Protein AF-0000000083550297 (afdb_homodimer)

Secondary structure (DSSP, 8-state):
-EEEEEEESSHHHHHHHHHHTT-HHHHHHHHHHHHHHHHHHHHHHHHTT-EEEEEETTEEEEEE--S---HHHHHHHHHHHHTTT--EEEEEESSHHHHHHHHHHHHHTTSSSEEEGGGTTT--/-EEEEEEESSHHHHHHHHHHTT-HHHHHHHHHHHHHHHHHHHHHHHHTTPEEEEEETTEEEEEES-S---HHHHHHHHHHHHTTT--EEEEEESSHHHHHHHHHHHHHTTSSSEEEGGGTTT--

Sequence (248 aa):
MIYVAIDGDDIGGKLASSYLANRVESLKATKDLIDLKTRQISELLSSLGYDVLFCAADGVTGALKADQINTSSLYQKVALIGGDDISFSVGVGNSLRESYVALLYAKSTGKARACNFSSIGKDVMIYVAIDGDDIGGKLASSYLANRVESLKATKDLIDLKTRQISELLSSLGYDVLFCAADGVTGALKADQINTSSLYQKVALIGGDDISFSVGVGNSLRESYVALLYAKSTGKARACNFSSIGKDV

Solvent-accessible surface area (backbone atoms only — not comparable to full-atom values): 12421 Å² total; per-residue (Å²): 80,36,19,38,28,33,35,53,55,67,51,67,58,54,48,48,49,20,32,67,65,57,32,67,67,55,37,38,50,51,52,52,49,41,47,51,43,40,49,52,49,49,52,50,40,43,75,74,61,25,49,73,62,44,77,50,54,52,29,36,28,32,38,30,95,40,92,74,77,62,61,69,61,54,40,52,56,51,44,58,64,29,51,95,79,39,46,44,17,27,3,28,22,73,35,50,27,38,3,43,53,14,22,53,48,21,50,74,72,74,33,67,34,65,28,48,34,90,53,60,62,66,84,98,81,35,19,38,27,33,35,52,54,67,52,70,57,55,48,48,50,20,31,67,66,56,32,66,67,54,38,38,50,51,52,52,49,41,48,51,45,40,48,51,49,47,51,48,41,43,76,73,61,25,48,74,62,43,78,51,54,55,30,36,28,32,36,31,93,40,91,74,78,63,61,67,61,53,40,53,56,51,46,60,65,31,51,94,79,38,48,43,16,28,3,29,22,72,35,52,29,36,3,44,54,14,24,53,49,19,51,74,73,73,32,67,35,64,27,48,34,88,54,60,64,66,84,97

pLDDT: mean 95.76, std 7.88, range [40.81, 98.88]

Organism: NCBI:txid2306993

InterPro domains:
  IPR040942 Minimal CRISPR polymerase domain [NF033576] (3-120)
  IPR040942 Minimal CRISPR polymerase domain [PF18182] (3-114)

Structure (mmCIF, N/CA/C/O backbone):
data_AF-0000000083550297-model_v1
#
loop_
_entity.id
_entity.type
_entity.pdbx_description
1 polymer 'MCpol domain-containing protein'
#
loop_
_atom_site.group_PDB
_atom_site.id
_atom_site.type_symbol
_atom_site.label_atom_id
_atom_site.label_alt_id
_atom_site.label_comp_id
_atom_site.label_asym_id
_atom_site.label_entity_id
_atom_site.label_seq_id
_atom_site.pdbx_PDB_ins_code
_atom_site.Cartn_x
_atom_site.Cartn_y
_atom_site.Cartn_z
_atom_site.occupancy
_atom_site.B_iso_or_equiv
_atom_site.auth_seq_id
_atom_site.auth_comp_id
_atom_site.auth_asym_id
_atom_site.auth_atom_id
_atom_site.pdbx_PDB_model_num
ATOM 1 N N . MET A 1 1 ? -7.426 24.844 8.867 1 95.19 1 MET A N 1
ATOM 2 C CA . MET A 1 1 ? -7.309 23.391 8.805 1 95.19 1 MET A CA 1
ATOM 3 C C . MET A 1 1 ? -5.902 22.969 8.391 1 95.19 1 MET A C 1
ATOM 5 O O . MET A 1 1 ? -5.305 23.578 7.504 1 95.19 1 MET A O 1
ATOM 9 N N . ILE A 1 2 ? -5.359 22.016 9.141 1 98.38 2 ILE A N 1
ATOM 10 C CA . ILE A 1 2 ? -4.039 21.484 8.828 1 98.38 2 ILE A CA 1
ATOM 11 C C . ILE A 1 2 ? -4.16 20.031 8.383 1 98.38 2 ILE A C 1
ATOM 13 O O . ILE A 1 2 ? -4.871 19.234 9.008 1 98.38 2 ILE A O 1
ATOM 17 N N . TYR A 1 3 ? -3.498 19.719 7.27 1 98.69 3 TYR A N 1
ATOM 18 C CA . TYR A 1 3 ? -3.426 18.359 6.773 1 98.69 3 TYR A CA 1
ATOM 19 C C . TYR A 1 3 ? -2 17.828 6.855 1 98.69 3 TYR A C 1
ATOM 21 O O . TYR A 1 3 ? -1.041 18.547 6.594 1 98.69 3 TYR A O 1
ATOM 29 N N . VAL A 1 4 ? -1.902 16.562 7.242 1 98.88 4 VAL A N 1
ATOM 30 C CA . VAL A 1 4 ? -0.607 15.891 7.277 1 98.88 4 VAL A CA 1
ATOM 31 C C . VAL A 1 4 ? -0.669 14.602 6.461 1 98.88 4 VAL A C 1
ATOM 33 O O . VAL A 1 4 ? -1.642 13.852 6.551 1 98.88 4 VAL A O 1
ATOM 36 N N . ALA A 1 5 ? 0.269 14.445 5.555 1 98.81 5 ALA A N 1
ATOM 37 C CA . ALA A 1 5 ? 0.486 13.211 4.809 1 98.81 5 ALA A CA 1
ATOM 38 C C . ALA A 1 5 ? 1.821 12.57 5.18 1 98.81 5 ALA A C 1
ATOM 40 O O . ALA A 1 5 ? 2.869 13.219 5.105 1 98.81 5 ALA A O 1
ATOM 41 N N . ILE A 1 6 ? 1.773 11.359 5.625 1 98.88 6 ILE A N 1
ATOM 42 C CA . ILE A 1 6 ? 2.939 10.609 6.082 1 98.88 6 ILE A CA 1
ATOM 43 C C . ILE A 1 6 ? 3.092 9.336 5.25 1 98.88 6 ILE A C 1
ATOM 45 O O . ILE A 1 6 ? 2.109 8.641 4.984 1 98.88 6 ILE A O 1
ATOM 49 N N . ASP A 1 7 ? 4.258 9.031 4.84 1 98.44 7 ASP A N 1
ATOM 50 C CA . ASP A 1 7 ? 4.477 7.852 4.004 1 98.44 7 ASP A CA 1
ATOM 51 C C . ASP A 1 7 ? 5.84 7.227 4.281 1 98.44 7 ASP A C 1
ATOM 53 O O . ASP A 1 7 ? 6.836 7.938 4.438 1 98.44 7 ASP A O 1
ATOM 57 N N . GLY A 1 8 ? 5.855 5.93 4.367 1 97.88 8 GLY A N 1
ATOM 58 C CA . GLY A 1 8 ? 7.113 5.223 4.57 1 97.88 8 GLY A CA 1
ATOM 59 C C . GLY A 1 8 ? 8.062 5.34 3.391 1 97.88 8 GLY A C 1
ATOM 60 O O . GLY A 1 8 ? 7.629 5.309 2.236 1 97.88 8 GLY A O 1
ATOM 61 N N . ASP A 1 9 ? 9.367 5.422 3.697 1 97.81 9 ASP A N 1
ATOM 62 C CA . ASP A 1 9 ? 10.383 5.559 2.658 1 97.81 9 ASP A CA 1
ATOM 63 C C . ASP A 1 9 ? 10.898 4.195 2.213 1 97.81 9 ASP A C 1
ATOM 65 O O . ASP A 1 9 ? 11.109 3.307 3.041 1 97.81 9 ASP A O 1
ATOM 69 N N . ASP A 1 10 ? 11.047 4.004 0.875 1 95.31 10 ASP A N 1
ATOM 70 C CA . ASP A 1 10 ? 11.703 2.869 0.232 1 95.31 10 ASP A CA 1
ATOM 71 C C . ASP A 1 10 ? 10.984 1.561 0.569 1 95.31 10 ASP A C 1
ATOM 73 O O . ASP A 1 10 ? 11.625 0.509 0.67 1 95.31 10 ASP A O 1
ATOM 77 N N . ILE A 1 11 ? 9.68 1.573 0.803 1 95.88 11 ILE A N 1
ATOM 78 C CA . ILE A 1 11 ? 8.906 0.394 1.186 1 95.88 11 ILE A CA 1
ATOM 79 C C . ILE A 1 11 ? 8.805 -0.563 0 1 95.88 11 ILE A C 1
ATOM 81 O O . ILE A 1 11 ? 9.016 -1.77 0.149 1 95.88 11 ILE A O 1
ATOM 85 N N . GLY A 1 12 ? 8.453 0.02 -1.149 1 93.5 12 GLY A N 1
ATOM 86 C CA . GLY A 1 12 ? 8.406 -0.808 -2.344 1 93.5 12 GLY A CA 1
ATOM 87 C C . GLY A 1 12 ? 9.688 -1.568 -2.6 1 93.5 12 GLY A C 1
ATOM 88 O O . GLY A 1 12 ? 9.656 -2.752 -2.943 1 93.5 12 GLY A O 1
ATOM 89 N N . GLY A 1 13 ? 10.828 -0.886 -2.438 1 95 13 GLY A N 1
ATOM 90 C CA . GLY A 1 13 ? 12.125 -1.521 -2.617 1 95 13 GLY A CA 1
ATOM 91 C C . GLY A 1 13 ? 12.375 -2.65 -1.638 1 95 13 GLY A C 1
ATOM 92 O O . GLY A 1 13 ? 12.945 -3.682 -2.004 1 95 13 GLY A O 1
ATOM 93 N N . LYS A 1 14 ? 11.984 -2.473 -0.427 1 94.94 14 LYS A N 1
ATOM 94 C CA . LYS A 1 14 ? 12.148 -3.5 0.597 1 94.94 14 LYS A CA 1
ATOM 95 C C . LYS A 1 14 ? 11.328 -4.746 0.259 1 94.94 14 LYS A C 1
ATOM 97 O O . LYS A 1 14 ? 11.82 -5.871 0.394 1 94.94 14 LYS A O 1
ATOM 102 N N . LEU A 1 15 ? 10.094 -4.539 -0.143 1 96.19 15 LEU A N 1
ATOM 103 C CA . LEU A 1 15 ? 9.258 -5.672 -0.529 1 96.19 15 LEU A CA 1
ATOM 104 C C . LEU A 1 15 ? 9.828 -6.375 -1.755 1 96.19 15 LEU A C 1
ATOM 106 O O . LEU A 1 15 ? 9.945 -7.602 -1.772 1 96.19 15 LEU A O 1
ATOM 110 N N . ALA A 1 16 ? 10.234 -5.543 -2.746 1 96.62 16 ALA A N 1
ATOM 111 C CA . ALA A 1 16 ? 10.828 -6.086 -3.967 1 96.62 16 ALA A CA 1
ATOM 112 C C . ALA A 1 16 ? 12.047 -6.945 -3.646 1 96.62 16 ALA A C 1
ATOM 114 O O . ALA A 1 16 ? 12.242 -8.008 -4.246 1 96.62 16 ALA A O 1
ATOM 115 N N . SER A 1 17 ? 12.836 -6.477 -2.73 1 97.69 17 SER A N 1
ATOM 116 C CA . SER A 1 17 ? 14.031 -7.223 -2.342 1 97.69 17 SER A CA 1
ATOM 117 C C . SER A 1 17 ? 13.672 -8.617 -1.831 1 97.69 17 SER A C 1
ATOM 119 O O . SER A 1 17 ? 14.359 -9.586 -2.143 1 97.69 17 SER A O 1
ATOM 121 N N . SER A 1 18 ? 12.609 -8.734 -1.042 1 97.44 18 SER A N 1
ATOM 122 C CA . SER A 1 18 ? 12.164 -10.016 -0.52 1 97.44 18 SER A CA 1
ATOM 123 C C . SER A 1 18 ? 11.703 -10.938 -1.643 1 97.44 18 SER A C 1
ATOM 125 O O . SER 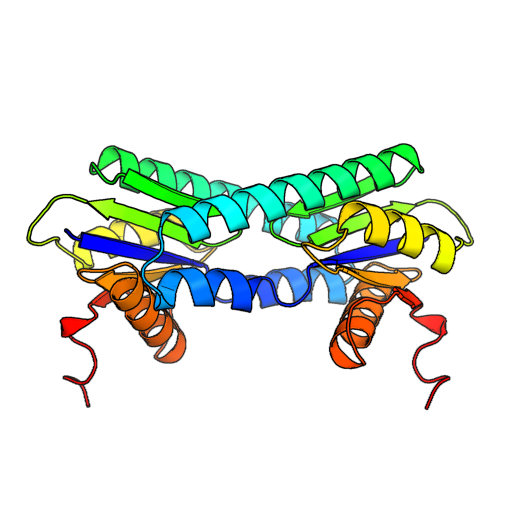A 1 18 ? 12.023 -12.133 -1.646 1 97.44 18 SER A O 1
ATOM 127 N N . TYR A 1 19 ? 10.977 -10.422 -2.6 1 97.75 19 TYR A N 1
ATOM 128 C CA . TYR A 1 19 ? 10.547 -11.188 -3.764 1 97.75 19 TYR A CA 1
ATOM 129 C C . TYR A 1 19 ? 11.742 -11.727 -4.539 1 97.75 19 TYR A C 1
ATOM 131 O O . TYR A 1 19 ? 11.82 -12.922 -4.812 1 97.75 19 TYR A O 1
ATOM 139 N N . LEU A 1 20 ? 12.656 -10.812 -4.859 1 98.25 20 LEU A N 1
ATOM 140 C CA . LEU A 1 20 ? 13.781 -11.125 -5.738 1 98.25 20 LEU A CA 1
ATOM 141 C C . LEU A 1 20 ? 14.734 -12.109 -5.074 1 98.25 20 LEU A C 1
ATOM 143 O O . LEU A 1 20 ? 15.375 -12.914 -5.754 1 98.25 20 LEU A O 1
ATOM 147 N N . ALA A 1 21 ? 14.758 -12.109 -3.734 1 98.31 21 ALA A N 1
ATOM 148 C CA . ALA A 1 21 ? 15.648 -13 -2.99 1 98.31 21 ALA A CA 1
ATOM 149 C C . ALA A 1 21 ? 14.945 -14.305 -2.643 1 98.31 21 ALA A C 1
ATOM 151 O O . ALA A 1 21 ? 15.523 -15.18 -1.995 1 98.31 21 ALA A O 1
ATOM 152 N N . ASN A 1 22 ? 13.75 -14.492 -3.031 1 98.31 22 ASN A N 1
ATOM 153 C CA . ASN A 1 22 ? 12.945 -15.672 -2.723 1 98.31 22 ASN A CA 1
ATOM 154 C C . ASN A 1 22 ? 12.836 -15.898 -1.218 1 98.31 22 ASN A C 1
ATOM 156 O O . ASN A 1 22 ? 13 -17.031 -0.745 1 98.31 22 ASN A O 1
ATOM 160 N N . ARG A 1 23 ? 12.602 -14.828 -0.483 1 97.81 23 ARG A N 1
ATOM 161 C CA . ARG A 1 23 ? 12.492 -14.93 0.968 1 97.81 23 ARG A CA 1
ATOM 162 C C . ARG A 1 23 ? 11.07 -14.633 1.433 1 97.81 23 ARG A C 1
ATOM 164 O O . ARG A 1 23 ? 10.742 -13.492 1.758 1 97.81 23 ARG A O 1
ATOM 171 N N . VAL A 1 24 ? 10.266 -15.664 1.576 1 96.75 24 VAL A N 1
ATOM 172 C CA . VAL A 1 24 ? 8.859 -15.57 1.948 1 96.75 24 VAL A CA 1
ATOM 173 C C . VAL A 1 24 ? 8.734 -14.992 3.355 1 96.75 24 VAL A C 1
ATOM 175 O O . VAL A 1 24 ? 7.91 -14.102 3.598 1 96.75 24 VAL A O 1
ATOM 178 N N . GLU A 1 25 ? 9.57 -15.453 4.25 1 97.19 25 GLU A N 1
ATOM 179 C CA . GLU A 1 25 ? 9.5 -15 5.633 1 97.19 25 GLU A CA 1
ATOM 180 C C . GLU A 1 25 ? 9.828 -13.516 5.746 1 97.19 25 GLU A C 1
ATOM 182 O O . GLU A 1 25 ? 9.227 -12.797 6.543 1 97.19 25 GLU A O 1
ATOM 187 N N . SER A 1 26 ? 10.805 -13.125 4.926 1 97.06 26 SER A N 1
ATOM 188 C CA . SER A 1 26 ? 11.172 -11.711 4.91 1 97.06 26 SER A CA 1
ATOM 189 C C . SER A 1 26 ? 10.031 -10.852 4.367 1 97.06 26 SER A C 1
ATOM 191 O O . SER A 1 26 ? 9.797 -9.742 4.852 1 97.06 26 SER A O 1
ATOM 193 N N . LEU A 1 27 ? 9.336 -11.367 3.369 1 96.69 27 LEU A N 1
ATOM 194 C CA . LEU A 1 27 ? 8.188 -10.672 2.799 1 96.69 27 LEU A CA 1
ATOM 195 C C . LEU A 1 27 ? 7.102 -10.461 3.852 1 96.69 27 LEU A C 1
ATOM 197 O O . LEU A 1 27 ? 6.613 -9.344 4.023 1 96.69 27 LEU A O 1
ATOM 201 N N . LYS A 1 28 ? 6.801 -11.469 4.566 1 96.06 28 LYS A N 1
ATOM 202 C CA . LYS A 1 28 ? 5.77 -11.414 5.602 1 96.06 28 LYS A CA 1
ATOM 203 C C . LYS A 1 28 ? 6.18 -10.484 6.738 1 96.06 28 LYS A C 1
ATOM 205 O O . LYS A 1 28 ? 5.371 -9.688 7.215 1 96.06 28 LYS A O 1
ATOM 210 N N . ALA A 1 29 ? 7.414 -10.609 7.145 1 95.75 29 ALA A N 1
ATOM 211 C CA . ALA A 1 29 ? 7.914 -9.789 8.25 1 95.75 29 ALA A CA 1
ATOM 212 C C . ALA A 1 29 ? 7.895 -8.312 7.883 1 95.75 29 ALA A C 1
ATOM 214 O O . ALA A 1 29 ? 7.566 -7.465 8.719 1 95.75 29 ALA A O 1
ATOM 215 N N . THR A 1 30 ? 8.32 -8.031 6.66 1 94.69 30 THR A N 1
ATOM 216 C CA . THR A 1 30 ? 8.312 -6.648 6.199 1 94.69 30 THR A CA 1
ATOM 217 C C . THR A 1 30 ? 6.895 -6.09 6.191 1 94.69 30 THR A C 1
ATOM 219 O O . THR A 1 30 ? 6.656 -4.98 6.68 1 94.69 30 THR A O 1
ATOM 222 N N . LYS A 1 31 ? 6.012 -6.789 5.648 1 94.31 31 LYS A N 1
ATOM 223 C CA . LYS A 1 31 ? 4.609 -6.383 5.617 1 94.31 31 LYS A CA 1
ATOM 224 C C . LYS A 1 31 ? 4.078 -6.133 7.027 1 94.31 31 LYS A C 1
ATOM 226 O O . LYS A 1 31 ? 3.432 -5.117 7.281 1 94.31 31 LYS A O 1
ATOM 231 N N . ASP A 1 32 ? 4.332 -7.062 7.957 1 95.06 32 ASP A N 1
ATOM 232 C CA . ASP A 1 32 ? 3.855 -6.949 9.336 1 95.06 32 ASP A CA 1
ATOM 233 C C . ASP A 1 32 ? 4.434 -5.711 10.016 1 95.06 32 ASP A C 1
ATOM 235 O O . ASP A 1 32 ? 3.742 -5.031 10.773 1 95.06 32 ASP A O 1
ATOM 239 N N . LEU A 1 33 ? 5.688 -5.496 9.727 1 95.81 33 LEU A N 1
ATOM 240 C CA . LEU A 1 33 ? 6.355 -4.336 10.305 1 95.81 33 LEU A CA 1
ATOM 241 C C . LEU A 1 33 ? 5.723 -3.039 9.812 1 95.81 33 LEU A C 1
ATOM 243 O O . LEU A 1 33 ? 5.453 -2.135 10.602 1 95.81 33 LEU A O 1
ATOM 247 N N . ILE A 1 34 ? 5.52 -2.932 8.5 1 95.75 34 ILE A N 1
ATOM 248 C CA . ILE A 1 34 ? 4.914 -1.746 7.906 1 95.75 34 ILE A CA 1
ATOM 249 C C . ILE A 1 34 ? 3.523 -1.523 8.5 1 95.75 34 ILE A C 1
ATOM 251 O O . ILE A 1 34 ? 3.172 -0.401 8.867 1 95.75 34 ILE A O 1
ATOM 255 N N . ASP A 1 35 ? 2.744 -2.547 8.648 1 94.62 35 ASP A N 1
ATOM 256 C CA . ASP A 1 35 ? 1.397 -2.463 9.211 1 94.62 35 ASP A CA 1
ATOM 257 C C . ASP A 1 35 ? 1.429 -1.949 10.648 1 94.62 35 ASP A C 1
ATOM 259 O O . ASP A 1 35 ? 0.611 -1.109 11.031 1 94.62 35 ASP A O 1
ATOM 263 N N . LEU A 1 36 ? 2.305 -2.512 11.344 1 96.56 36 LEU A N 1
ATOM 264 C CA . LEU A 1 36 ? 2.432 -2.123 12.742 1 96.56 36 LEU A CA 1
ATOM 265 C C . LEU A 1 36 ? 2.77 -0.641 12.867 1 96.56 36 LEU A C 1
ATOM 267 O O . LEU A 1 36 ? 2.121 0.088 13.625 1 96.56 36 LEU A O 1
ATOM 271 N N . LYS A 1 37 ? 3.76 -0.206 12.125 1 97.5 37 LYS A N 1
ATOM 272 C CA . LYS A 1 37 ? 4.223 1.175 12.234 1 97.5 37 LYS A CA 1
ATOM 273 C C . LYS A 1 37 ? 3.154 2.152 11.75 1 97.5 37 LYS A C 1
ATOM 275 O O . LYS A 1 37 ? 2.945 3.205 12.359 1 97.5 37 LYS A O 1
ATOM 280 N N . THR A 1 38 ? 2.523 1.861 10.656 1 97.19 38 THR A N 1
ATOM 281 C CA . THR A 1 38 ? 1.488 2.744 10.133 1 97.19 38 THR A CA 1
ATOM 282 C C . THR A 1 38 ? 0.313 2.838 11.102 1 97.19 38 THR A C 1
ATOM 284 O O . THR A 1 38 ? -0.276 3.908 11.266 1 97.19 38 THR A O 1
ATOM 287 N N . ARG A 1 39 ? -0.032 1.787 11.766 1 97.38 39 ARG A N 1
ATOM 288 C CA . ARG A 1 39 ? -1.082 1.809 12.773 1 97.38 39 ARG A CA 1
ATOM 289 C C . ARG A 1 39 ? -0.677 2.672 13.969 1 97.38 39 ARG A C 1
ATOM 291 O O . ARG A 1 39 ? -1.489 3.439 14.492 1 97.38 39 ARG A O 1
ATOM 298 N N . GLN A 1 40 ? 0.504 2.5 14.367 1 98.56 40 GLN A N 1
ATOM 299 C CA . GLN A 1 40 ? 1.016 3.305 15.469 1 98.56 40 GLN A CA 1
ATOM 300 C C . GLN A 1 40 ? 0.988 4.789 15.125 1 98.56 40 GLN A C 1
ATOM 302 O O . GLN A 1 40 ? 0.675 5.625 15.977 1 98.56 40 GLN A O 1
ATOM 307 N N . ILE A 1 41 ? 1.308 5.113 13.906 1 98.75 41 ILE A N 1
ATOM 308 C CA . ILE A 1 41 ? 1.281 6.508 13.469 1 98.75 41 ILE A CA 1
ATOM 309 C C . ILE A 1 41 ? -0.161 7.012 13.438 1 98.75 41 ILE A C 1
ATOM 311 O O . ILE A 1 41 ? -0.441 8.141 13.852 1 98.75 41 ILE A O 1
ATOM 315 N N . SER A 1 42 ? -1.025 6.188 12.969 1 98.69 42 SER A N 1
ATOM 316 C CA . SER A 1 42 ? -2.443 6.531 12.977 1 98.69 42 SER A CA 1
ATOM 317 C C . SER A 1 42 ? -2.93 6.824 14.391 1 98.69 42 SER A C 1
ATOM 319 O O . SER A 1 42 ? -3.648 7.797 14.617 1 98.69 42 SER A O 1
ATOM 321 N N . GLU A 1 43 ? -2.57 5.996 15.32 1 98.75 43 GLU A N 1
ATOM 322 C CA . GLU A 1 43 ? -2.943 6.176 16.719 1 98.75 43 GLU A CA 1
ATOM 323 C C . GLU A 1 43 ? -2.34 7.453 17.297 1 98.75 43 GLU A C 1
ATOM 325 O O . GLU A 1 43 ? -2.994 8.164 18.062 1 98.75 43 GLU A O 1
ATOM 330 N N . LEU A 1 44 ? -1.102 7.688 16.953 1 98.75 44 LEU A N 1
ATOM 331 C CA . LEU A 1 44 ? -0.448 8.93 17.359 1 98.75 44 LEU A CA 1
ATOM 332 C C . LEU A 1 44 ? -1.238 10.141 16.891 1 98.75 44 LEU A C 1
ATOM 334 O O . LEU A 1 44 ? -1.54 11.039 17.688 1 98.75 44 LEU A O 1
ATOM 338 N N . LEU A 1 45 ? -1.575 10.195 15.609 1 98.81 45 LEU A N 1
ATOM 339 C CA . LEU A 1 45 ? -2.309 11.328 15.055 1 98.81 45 LEU A CA 1
ATOM 340 C C . LEU A 1 45 ? -3.646 11.508 15.766 1 98.81 45 LEU A C 1
ATOM 342 O O . LEU A 1 45 ? -4.02 12.625 16.125 1 98.81 45 LEU A O 1
ATOM 346 N N . SER A 1 46 ? -4.305 10.391 16 1 98.69 46 SER A N 1
ATOM 347 C CA . SER A 1 46 ? -5.578 10.445 16.703 1 98.69 46 SER A CA 1
ATOM 348 C C . SER A 1 46 ? -5.402 11.023 18.109 1 98.69 46 SER A C 1
ATOM 350 O O . SER A 1 46 ? -6.211 11.836 18.562 1 98.69 46 SER A O 1
ATOM 352 N N . SER A 1 47 ? -4.41 10.602 18.781 1 98.5 47 SER A N 1
ATOM 353 C CA . SER A 1 47 ? -4.16 11.055 20.141 1 98.5 47 SER A CA 1
ATOM 354 C C . SER A 1 47 ? -3.828 12.547 20.172 1 98.5 47 SER A C 1
ATOM 356 O O . SER A 1 47 ? -4.035 13.211 21.203 1 98.5 47 SER A O 1
ATOM 358 N N . LEU A 1 48 ? -3.328 13.062 19.062 1 98.12 48 LEU A N 1
ATOM 359 C CA . LEU A 1 48 ? -2.973 14.477 18.969 1 98.12 48 LEU A CA 1
ATOM 360 C C . LEU A 1 48 ? -4.156 15.297 18.484 1 98.12 48 LEU A C 1
ATOM 362 O O . LEU A 1 48 ? -4.043 16.516 18.297 1 98.12 48 LEU A O 1
ATOM 366 N N . GLY A 1 49 ? -5.309 14.594 18.188 1 98.06 49 GLY A N 1
ATOM 367 C CA . GLY A 1 49 ? -6.531 15.305 17.844 1 98.06 49 GLY A CA 1
ATOM 368 C C . GLY A 1 49 ? -6.844 15.289 16.359 1 98.06 49 GLY A C 1
ATOM 369 O O . GLY A 1 49 ? -7.828 15.883 15.922 1 98.06 49 GLY A O 1
ATOM 370 N N . TYR A 1 50 ? -5.984 14.672 15.539 1 98.5 50 TYR A N 1
ATOM 371 C CA . TYR A 1 50 ? -6.242 14.586 14.102 1 98.5 50 TYR A CA 1
ATOM 372 C C . TYR A 1 50 ? -7.395 13.633 13.812 1 98.5 50 TYR A C 1
ATOM 374 O O . TYR A 1 50 ? -7.531 12.602 14.469 1 98.5 50 TYR A O 1
ATOM 382 N N . ASP A 1 51 ? -8.18 14.039 12.867 1 98.12 51 ASP A N 1
ATOM 383 C CA . ASP A 1 51 ? -9.016 13.062 12.18 1 98.12 51 ASP A CA 1
ATOM 384 C C . ASP A 1 51 ? -8.211 12.258 11.172 1 98.12 51 ASP A C 1
ATOM 386 O O . ASP A 1 51 ? -7.68 12.812 10.203 1 98.12 51 ASP A O 1
ATOM 390 N N . VAL A 1 52 ? -8.078 10.969 11.367 1 98.19 52 VAL A N 1
ATOM 391 C CA . VAL A 1 52 ? -7.352 10.133 10.422 1 98.19 52 VAL A CA 1
ATOM 392 C C . VAL A 1 52 ? -8.219 9.859 9.195 1 98.19 52 VAL A C 1
ATOM 394 O O . VAL A 1 52 ? -9.273 9.227 9.305 1 98.19 52 VAL A O 1
ATOM 397 N N . LEU A 1 53 ? -7.773 10.305 8.094 1 97.06 53 LEU A N 1
ATOM 398 C CA . LEU A 1 53 ? -8.531 10.234 6.852 1 97.06 53 LEU A CA 1
ATOM 399 C C . LEU A 1 53 ? -8.156 8.992 6.047 1 97.06 53 LEU A C 1
ATOM 401 O O . LEU A 1 53 ? -8.969 8.469 5.281 1 97.06 53 LEU A O 1
ATOM 405 N N . PHE A 1 54 ? -7.004 8.641 6.168 1 94.5 54 PHE A N 1
ATOM 406 C CA . PHE A 1 54 ? -6.434 7.551 5.383 1 94.5 54 PHE A CA 1
ATOM 407 C C . PHE A 1 54 ? -5.379 6.801 6.184 1 94.5 54 PHE A C 1
ATOM 409 O O . PHE A 1 54 ? -4.562 7.414 6.871 1 94.5 54 PHE A O 1
ATOM 416 N N . CYS A 1 55 ? -5.449 5.547 6.188 1 94.38 55 CYS A N 1
ATOM 417 C CA . CYS A 1 55 ? -4.434 4.672 6.762 1 94.38 55 CYS A CA 1
ATOM 418 C C . CYS A 1 55 ? -4.348 3.357 5.992 1 94.38 55 CYS A C 1
ATOM 420 O O . CYS A 1 55 ? -5.211 2.49 6.137 1 94.38 55 CYS A O 1
ATOM 422 N N . ALA A 1 56 ? -3.387 3.275 5.223 1 88.69 56 ALA A N 1
ATOM 423 C CA . ALA A 1 56 ? -3.184 2.051 4.449 1 88.69 56 ALA A CA 1
ATOM 424 C C . ALA A 1 56 ? -1.748 1.955 3.943 1 88.69 56 ALA A C 1
ATOM 426 O O . ALA A 1 56 ? -1.071 2.973 3.781 1 88.69 56 ALA A O 1
ATOM 427 N N . ALA A 1 57 ? -1.425 0.678 3.701 1 84.56 57 ALA A N 1
ATOM 428 C CA . ALA A 1 57 ? -0.105 0.376 3.154 1 84.56 57 ALA A CA 1
ATOM 429 C C . ALA A 1 57 ? 0.996 1.031 3.984 1 84.56 57 ALA A C 1
ATOM 431 O O . ALA A 1 57 ? 1.159 0.72 5.164 1 84.56 57 ALA A O 1
ATOM 432 N N . ASP A 1 58 ? 1.632 1.996 3.299 1 89.38 58 ASP A N 1
ATOM 433 C CA . ASP A 1 58 ? 2.775 2.592 3.98 1 89.38 58 ASP A CA 1
ATOM 434 C C . ASP A 1 58 ? 2.529 4.07 4.277 1 89.38 58 ASP A C 1
ATOM 436 O O . ASP A 1 58 ? 3.473 4.824 4.523 1 89.38 58 ASP A O 1
ATOM 440 N N . GLY A 1 59 ? 1.252 4.465 4.219 1 96 59 GLY A N 1
ATOM 441 C CA . GLY A 1 59 ? 0.977 5.879 4.41 1 96 59 GLY A CA 1
ATOM 442 C C . GLY A 1 59 ? -0.176 6.141 5.363 1 96 59 GLY A C 1
ATOM 443 O O . GLY A 1 59 ? -1.041 5.281 5.547 1 96 59 GLY A O 1
ATOM 444 N N . VAL A 1 60 ? -0.161 7.324 6.027 1 98.38 60 VAL A N 1
ATOM 445 C CA . VAL A 1 60 ? -1.22 7.828 6.895 1 98.38 60 VAL A CA 1
ATOM 446 C C . VAL A 1 60 ? -1.498 9.297 6.578 1 98.38 60 VAL A C 1
ATOM 448 O O . VAL A 1 60 ? -0.569 10.07 6.344 1 98.38 60 VAL A O 1
ATOM 451 N N . THR A 1 61 ? -2.719 9.672 6.527 1 98.62 61 THR A N 1
ATOM 452 C CA . THR A 1 61 ? -3.127 11.055 6.312 1 98.62 61 THR A CA 1
ATOM 453 C C . THR A 1 61 ? -4.102 11.508 7.398 1 98.62 61 THR A C 1
ATOM 455 O O . THR A 1 61 ? -5.016 10.766 7.766 1 98.62 61 THR A O 1
ATOM 458 N N . GLY A 1 62 ? -3.871 12.664 7.949 1 98.62 62 GLY A N 1
ATOM 459 C CA . GLY A 1 62 ? -4.742 13.211 8.977 1 98.62 62 GLY A CA 1
ATOM 460 C C . GLY A 1 62 ? -5.078 14.672 8.758 1 98.62 62 GLY A C 1
ATOM 461 O O . GLY A 1 62 ? -4.375 15.375 8.023 1 98.62 62 GLY A O 1
ATOM 462 N N . ALA A 1 63 ? -6.141 15.102 9.336 1 98.56 63 ALA A N 1
ATOM 463 C CA . ALA A 1 63 ? -6.562 16.5 9.328 1 98.56 63 ALA A CA 1
ATOM 464 C C . ALA A 1 63 ? -6.812 17 10.742 1 98.56 63 ALA A C 1
ATOM 466 O O . ALA A 1 63 ? -7.352 16.281 11.586 1 98.56 63 ALA A O 1
ATOM 467 N N . LEU A 1 64 ? -6.477 18.203 10.984 1 98.56 64 LEU A N 1
ATOM 468 C CA . LEU A 1 64 ? -6.621 18.812 12.297 1 98.56 64 LEU A CA 1
ATOM 469 C C . LEU A 1 64 ? -7.188 20.219 12.18 1 98.56 64 LEU A C 1
ATOM 471 O O . LEU A 1 64 ? -6.703 21.031 11.383 1 98.56 64 LEU A O 1
ATOM 475 N N . LYS A 1 65 ? -8.281 20.484 12.938 1 97.75 65 LYS A N 1
ATOM 476 C CA . LYS A 1 65 ? -8.773 21.859 13.016 1 97.75 65 LYS A CA 1
ATOM 477 C C . LYS A 1 65 ? -7.863 22.719 13.883 1 97.75 65 LYS A C 1
ATOM 479 O O . LYS A 1 65 ? -8.07 22.844 15.094 1 97.75 65 LYS A O 1
ATOM 484 N N . ALA A 1 66 ? -6.914 23.312 13.312 1 96.69 66 ALA A N 1
ATOM 485 C CA . ALA A 1 66 ? -5.938 24.203 13.953 1 96.69 66 ALA A CA 1
ATOM 486 C C . ALA A 1 66 ? -5.324 25.156 12.938 1 96.69 66 ALA A C 1
ATOM 488 O O . ALA A 1 66 ? -5.41 24.938 11.727 1 96.69 66 ALA A O 1
ATOM 489 N N . ASP A 1 67 ? -4.793 26.203 13.391 1 93.56 67 ASP A N 1
ATOM 490 C CA . ASP A 1 67 ? -4.184 27.203 12.516 1 93.56 67 ASP A CA 1
ATOM 491 C C . ASP A 1 67 ? -2.711 26.875 12.266 1 93.56 67 ASP A C 1
ATOM 493 O O . ASP A 1 67 ? -2.16 27.266 11.227 1 93.56 67 ASP A O 1
ATOM 497 N N . GLN A 1 68 ? -2.096 26.234 13.211 1 92.88 68 GLN A N 1
ATOM 498 C CA . GLN A 1 68 ? -0.679 25.906 13.109 1 92.88 68 GLN A CA 1
ATOM 499 C C . GLN A 1 68 ? -0.348 24.672 13.938 1 92.88 68 GLN A C 1
ATOM 501 O O . GLN A 1 68 ? -1.056 24.344 14.898 1 92.88 68 GLN A O 1
ATOM 506 N N . ILE A 1 69 ? 0.687 23.969 13.422 1 95.69 69 ILE A N 1
ATOM 507 C CA . ILE A 1 69 ? 1.239 22.875 14.211 1 95.69 69 ILE A CA 1
ATOM 508 C C . ILE A 1 69 ? 2.764 22.969 14.234 1 95.69 69 ILE A C 1
ATOM 510 O O . ILE A 1 69 ? 3.355 23.719 13.453 1 95.69 69 ILE A O 1
ATOM 514 N N . ASN A 1 70 ? 3.363 22.344 15.219 1 96.56 70 ASN A N 1
ATOM 515 C CA . ASN A 1 70 ? 4.812 22.156 15.227 1 96.56 70 ASN A CA 1
ATOM 516 C C . ASN A 1 70 ? 5.234 20.969 14.391 1 96.56 70 ASN A C 1
ATOM 518 O O . ASN A 1 70 ? 5.273 19.828 14.883 1 96.56 70 ASN A O 1
ATOM 522 N N . THR A 1 71 ? 5.645 21.25 13.156 1 97.25 71 THR A N 1
ATOM 523 C CA . THR A 1 71 ? 5.969 20.203 12.195 1 97.25 71 THR A CA 1
ATOM 524 C C . THR A 1 71 ? 7.16 19.391 12.672 1 97.25 71 THR A C 1
ATOM 526 O O . THR A 1 71 ? 7.18 18.156 12.516 1 97.25 71 THR A O 1
ATOM 529 N N . SER A 1 72 ? 8.164 20.078 13.211 1 97.25 72 SER A N 1
ATOM 530 C CA . SER A 1 72 ? 9.352 19.406 13.703 1 97.25 72 SER A CA 1
ATOM 531 C C . SER A 1 72 ? 9.008 18.438 14.828 1 97.25 72 SER A C 1
ATOM 533 O O . SER A 1 72 ? 9.531 17.328 14.883 1 97.25 72 SER A O 1
ATOM 535 N N . SER A 1 73 ? 8.18 18.875 15.734 1 98 73 SER A N 1
ATOM 536 C CA . SER A 1 73 ? 7.746 18.031 16.844 1 98 73 SER A CA 1
ATOM 537 C C . SER A 1 73 ? 6.973 16.812 16.328 1 98 73 SER A C 1
ATOM 539 O O . SER A 1 73 ? 7.172 15.695 16.812 1 98 73 SER A O 1
ATOM 541 N N . LEU A 1 74 ? 6.055 17.047 15.445 1 98.38 74 LEU A N 1
ATOM 542 C CA . LEU A 1 74 ? 5.309 15.945 14.852 1 98.38 74 LEU A CA 1
ATOM 543 C C . LEU A 1 74 ? 6.254 14.945 14.195 1 98.38 74 LEU A C 1
ATOM 545 O O . LEU A 1 74 ? 6.125 13.734 14.406 1 98.38 74 LEU A O 1
ATOM 549 N N . TYR A 1 75 ? 7.242 15.453 13.453 1 98.69 75 TYR A N 1
ATOM 550 C CA . TYR A 1 75 ? 8.18 14.57 12.758 1 98.69 75 TYR A CA 1
ATOM 551 C C . TYR A 1 75 ? 8.961 13.727 13.75 1 98.69 75 TYR A C 1
ATOM 553 O O . TYR A 1 75 ? 9.188 12.539 13.516 1 98.69 75 TYR A O 1
ATOM 561 N N . GLN A 1 76 ? 9.422 14.359 14.773 1 98.62 76 GLN A N 1
ATOM 562 C CA . GLN A 1 76 ? 10.203 13.641 15.766 1 98.62 76 GLN A CA 1
ATOM 563 C C . GLN A 1 76 ? 9.422 12.453 16.328 1 98.62 76 GLN A C 1
ATOM 565 O O . GLN A 1 76 ? 9.977 11.375 16.531 1 98.62 76 GLN A O 1
ATOM 570 N N . LYS A 1 77 ? 8.148 12.633 16.594 1 98.75 77 LYS A N 1
ATOM 571 C CA . LYS A 1 7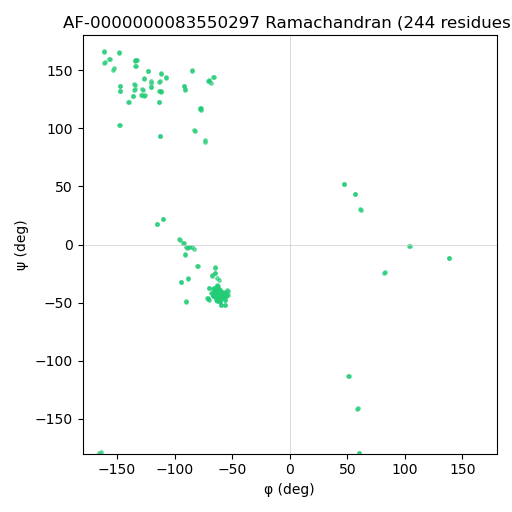7 ? 7.309 11.555 17.109 1 98.75 77 LYS A CA 1
ATOM 572 C C . LYS A 1 77 ? 7.137 10.445 16.078 1 98.75 77 LYS A C 1
ATOM 574 O O . LYS A 1 77 ? 7.184 9.258 16.406 1 98.75 77 LYS A O 1
ATOM 579 N N . VAL A 1 78 ? 6.949 10.836 14.805 1 98.81 78 VAL A N 1
ATOM 580 C CA . VAL A 1 78 ? 6.809 9.867 13.719 1 98.81 78 VAL A CA 1
ATOM 581 C C . VAL A 1 78 ? 8.109 9.094 13.547 1 98.81 78 VAL A C 1
ATOM 583 O O . VAL A 1 78 ? 8.094 7.867 13.383 1 98.81 78 VAL A O 1
ATOM 586 N N . ALA A 1 79 ? 9.242 9.82 13.602 1 98.69 79 ALA A N 1
ATOM 587 C CA . ALA A 1 79 ? 10.555 9.203 13.438 1 98.69 79 ALA A CA 1
ATOM 588 C C . ALA A 1 79 ? 10.82 8.188 14.547 1 98.69 79 ALA A C 1
ATOM 590 O O . ALA A 1 79 ? 11.445 7.152 14.312 1 98.69 79 ALA A O 1
ATOM 591 N N . LEU A 1 80 ? 10.375 8.508 15.742 1 98.62 80 LEU A N 1
ATOM 592 C CA . LEU A 1 80 ? 10.555 7.602 16.875 1 98.62 80 LEU A CA 1
ATOM 593 C C . LEU A 1 80 ? 9.797 6.301 16.656 1 98.62 80 LEU A C 1
ATOM 595 O O . LEU A 1 80 ? 10.281 5.227 17 1 98.62 80 LEU A O 1
ATOM 599 N N . ILE A 1 81 ? 8.641 6.406 16.109 1 98.56 81 ILE A N 1
ATOM 600 C CA . ILE A 1 81 ? 7.84 5.219 15.812 1 98.56 81 ILE A CA 1
ATOM 601 C C . ILE A 1 81 ? 8.555 4.367 14.766 1 98.56 81 ILE A C 1
ATOM 603 O O . ILE A 1 81 ? 8.617 3.143 14.891 1 98.56 81 ILE A O 1
ATOM 607 N N . GLY A 1 82 ? 9.07 4.988 13.711 1 97.81 82 GLY A N 1
ATOM 608 C CA . GLY A 1 82 ? 9.797 4.262 12.68 1 97.81 82 GLY A CA 1
ATOM 609 C C . GLY A 1 82 ? 11.047 3.58 13.203 1 97.81 82 GLY A C 1
ATOM 610 O O . GLY A 1 82 ? 11.375 2.469 12.781 1 97.81 82 GLY A O 1
ATOM 611 N N . GLY A 1 83 ? 11.695 4.332 14.109 1 97.06 83 GLY A N 1
ATOM 612 C CA . GLY A 1 83 ? 12.953 3.82 14.648 1 97.06 83 GLY A CA 1
ATOM 613 C C . GLY A 1 83 ? 14 3.57 13.578 1 97.06 83 GLY A C 1
ATOM 614 O O . GLY A 1 83 ? 14.148 4.367 12.648 1 97.06 83 GLY A O 1
ATOM 615 N N . ASP A 1 84 ? 14.766 2.418 13.773 1 95.44 84 ASP A N 1
ATOM 616 C CA . ASP A 1 84 ? 15.82 2.061 12.828 1 95.44 84 ASP A CA 1
ATOM 617 C C . ASP A 1 84 ? 15.266 1.219 11.68 1 95.44 84 ASP A C 1
ATOM 619 O O . ASP A 1 84 ? 15.969 0.965 10.695 1 95.44 84 ASP A O 1
ATOM 623 N N . ASP A 1 85 ? 14.031 0.936 11.75 1 95.75 85 ASP A N 1
ATOM 624 C CA . ASP A 1 85 ? 13.453 -0.044 10.836 1 95.75 85 ASP A CA 1
ATOM 625 C C . ASP A 1 85 ? 12.938 0.627 9.562 1 95.75 85 ASP A C 1
ATOM 627 O O . ASP A 1 85 ? 13.18 0.138 8.461 1 95.75 85 ASP A O 1
ATOM 631 N N . ILE A 1 86 ? 12.156 1.708 9.734 1 96.88 86 ILE A N 1
ATOM 632 C CA . ILE A 1 86 ? 11.508 2.377 8.609 1 96.88 86 ILE A CA 1
ATOM 633 C C . ILE A 1 86 ? 11.57 3.889 8.805 1 96.88 86 ILE A C 1
ATOM 635 O O . ILE A 1 86 ? 11.156 4.402 9.852 1 96.88 86 ILE A O 1
ATOM 639 N N . SER A 1 87 ? 12.141 4.516 7.859 1 98.19 87 SER A N 1
ATOM 640 C CA . SER A 1 87 ? 12.039 5.973 7.879 1 98.19 87 SER A CA 1
ATOM 641 C C . SER A 1 87 ? 10.742 6.441 7.223 1 98.19 87 SER A C 1
ATOM 643 O O . SER A 1 87 ? 10.227 5.785 6.312 1 98.19 87 SER A O 1
ATOM 645 N N . PHE A 1 88 ? 10.211 7.562 7.668 1 98.69 88 PHE A N 1
ATOM 646 C CA . PHE A 1 88 ? 9.008 8.18 7.117 1 98.69 88 PHE A CA 1
ATOM 647 C C . PHE A 1 88 ? 9.289 9.609 6.668 1 98.69 88 PHE A C 1
ATOM 649 O O . PHE A 1 88 ? 10.164 10.281 7.23 1 98.69 88 PHE A O 1
ATOM 656 N N . SER A 1 89 ? 8.578 9.969 5.684 1 98.75 89 SER A N 1
ATOM 657 C CA . SER A 1 89 ? 8.531 11.375 5.277 1 98.75 89 SER A CA 1
ATOM 658 C C . SER A 1 89 ? 7.156 11.977 5.535 1 98.75 89 SER A C 1
ATOM 660 O O . SER A 1 89 ? 6.148 11.266 5.52 1 98.75 89 SER A O 1
ATOM 662 N N . VAL A 1 90 ? 7.133 13.273 5.859 1 98.88 90 VAL A N 1
ATOM 663 C CA . VAL A 1 90 ? 5.902 13.945 6.277 1 98.88 90 VAL A CA 1
ATOM 664 C C . VAL A 1 90 ? 5.703 15.219 5.453 1 98.88 90 VAL A C 1
ATOM 666 O O . VAL A 1 90 ? 6.637 16 5.273 1 98.88 90 VAL A O 1
ATOM 669 N N . GLY A 1 91 ? 4.539 15.383 4.879 1 98.81 91 GLY A N 1
ATOM 670 C CA . GLY A 1 91 ? 4.113 16.641 4.273 1 98.81 91 GLY A CA 1
ATOM 671 C C . GLY A 1 91 ? 2.982 17.312 5.023 1 98.81 91 GLY A C 1
ATOM 672 O O . GLY A 1 91 ? 2.008 16.656 5.406 1 98.81 91 GLY A O 1
ATOM 673 N N . VAL A 1 92 ? 3.125 18.562 5.281 1 98.81 92 VAL A N 1
ATOM 674 C CA . VAL A 1 92 ? 2.127 19.344 6.004 1 98.81 92 VAL A CA 1
ATOM 675 C C . VAL A 1 92 ? 1.635 20.5 5.125 1 98.81 92 VAL A C 1
ATOM 677 O O . VAL A 1 92 ? 2.418 21.109 4.398 1 98.81 92 VAL A O 1
ATOM 680 N N . GLY A 1 93 ? 0.353 20.734 5.176 1 98.5 93 GLY A N 1
ATOM 681 C CA . GLY A 1 93 ? -0.226 21.844 4.43 1 98.5 93 GLY A CA 1
A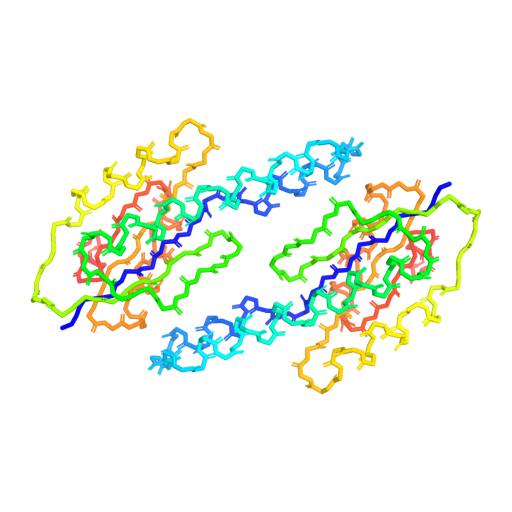TOM 682 C C . GLY A 1 93 ? -1.627 22.203 4.887 1 98.5 93 GLY A C 1
ATOM 683 O O . GLY A 1 93 ? -2.176 21.562 5.785 1 98.5 93 GLY A O 1
ATOM 684 N N . ASN A 1 94 ? -2.221 23.203 4.211 1 98.25 94 ASN A N 1
ATOM 685 C CA . ASN A 1 94 ? -3.539 23.688 4.602 1 98.25 94 ASN A CA 1
ATOM 686 C C . ASN A 1 94 ? -4.645 23.031 3.783 1 98.25 94 ASN A C 1
ATOM 688 O O . ASN A 1 94 ? -5.812 23.406 3.881 1 98.25 94 ASN A O 1
ATOM 692 N N . SER A 1 95 ? -4.293 22.125 2.979 1 98.12 95 SER A N 1
ATOM 693 C CA . SER A 1 95 ? -5.203 21.281 2.217 1 98.12 95 SER A CA 1
ATOM 694 C C . SER A 1 95 ? -4.609 19.906 1.987 1 98.12 95 SER A C 1
ATOM 696 O O . SER A 1 95 ? -3.408 19.688 2.186 1 98.12 95 SER A O 1
ATOM 698 N N . LEU A 1 96 ? -5.453 19 1.584 1 98.44 96 LEU A N 1
ATOM 699 C CA . LEU A 1 96 ? -4.996 17.672 1.214 1 98.44 96 LEU A CA 1
ATOM 700 C C . LEU A 1 96 ? -3.941 17.734 0.117 1 98.44 96 LEU A C 1
ATOM 702 O O . LEU A 1 96 ? -2.904 17.078 0.205 1 98.44 96 LEU A O 1
ATOM 706 N N . ARG A 1 97 ? -4.164 18.609 -0.858 1 98.56 97 ARG A N 1
ATOM 707 C CA . ARG A 1 97 ? -3.254 18.797 -1.982 1 98.56 97 ARG A CA 1
ATOM 708 C C . ARG A 1 97 ? -1.9 19.312 -1.511 1 98.56 97 ARG A C 1
ATOM 710 O O . ARG A 1 97 ? -0.858 18.766 -1.882 1 98.56 97 ARG A O 1
ATOM 717 N N . GLU A 1 98 ? -1.961 20.312 -0.688 1 98.5 98 GLU A N 1
ATOM 718 C CA . GLU A 1 98 ? -0.716 20.906 -0.217 1 98.5 98 GLU A CA 1
ATOM 719 C C . GLU A 1 98 ? 0.101 19.922 0.6 1 98.5 98 GLU A C 1
ATOM 721 O O . GLU A 1 98 ? 1.323 19.844 0.456 1 98.5 98 GLU A O 1
ATOM 726 N N . SER A 1 99 ? -0.523 19.156 1.471 1 98.75 99 SER A N 1
ATOM 727 C CA . SER A 1 99 ? 0.196 18.188 2.285 1 98.75 99 SER A CA 1
ATOM 728 C C . SER A 1 99 ? 0.853 17.109 1.417 1 98.75 99 SER A C 1
ATOM 730 O O . SER A 1 99 ? 1.978 16.688 1.69 1 98.75 99 SER A O 1
ATOM 732 N N . TYR A 1 100 ? 0.196 16.766 0.366 1 98.62 100 TYR A N 1
ATOM 733 C CA . TYR A 1 100 ? 0.711 15.742 -0.541 1 98.62 100 TYR A CA 1
ATOM 734 C C . TYR A 1 100 ? 1.902 16.266 -1.333 1 98.62 100 TYR A C 1
ATOM 736 O O . TYR A 1 100 ? 2.904 15.562 -1.496 1 98.62 100 TYR A O 1
ATOM 744 N N . VAL A 1 101 ? 1.807 17.422 -1.869 1 98.62 101 VAL A N 1
ATOM 745 C CA . VAL A 1 101 ? 2.912 18.031 -2.605 1 98.62 101 VAL A CA 1
ATOM 746 C C . VAL A 1 101 ? 4.129 18.156 -1.691 1 98.62 101 VAL A C 1
ATOM 748 O O . VAL A 1 101 ? 5.254 17.859 -2.1 1 98.62 101 VAL A O 1
ATOM 751 N N . ALA A 1 102 ? 3.869 18.578 -0.491 1 98.62 102 ALA A N 1
ATOM 752 C CA . ALA A 1 102 ? 4.957 18.703 0.476 1 98.62 102 ALA A CA 1
ATOM 753 C C . ALA A 1 102 ? 5.586 17.344 0.773 1 98.62 102 ALA A C 1
ATOM 755 O O . ALA A 1 102 ? 6.801 17.234 0.94 1 98.62 102 ALA A O 1
ATOM 756 N N . LEU A 1 103 ? 4.762 16.297 0.896 1 98.62 103 LEU A N 1
ATOM 757 C CA . LEU A 1 103 ? 5.273 14.945 1.095 1 98.62 103 LEU A CA 1
ATOM 758 C C . LEU A 1 103 ? 6.152 14.523 -0.075 1 98.62 103 LEU A C 1
ATOM 760 O O . LEU A 1 103 ? 7.246 13.984 0.128 1 98.62 103 LEU A O 1
ATOM 764 N N . LEU A 1 104 ? 5.641 14.781 -1.325 1 98 104 LEU A N 1
ATOM 765 C CA . LEU A 1 104 ? 6.426 14.453 -2.51 1 98 104 LEU A CA 1
ATOM 766 C C . LEU A 1 104 ? 7.773 15.164 -2.48 1 98 104 LEU A C 1
ATOM 768 O O . LEU A 1 104 ? 8.805 14.57 -2.816 1 98 104 LEU A O 1
ATOM 772 N N . TYR A 1 105 ? 7.727 16.391 -2.082 1 98.12 105 TYR A N 1
ATOM 773 C CA . TYR A 1 105 ? 8.953 17.172 -1.99 1 98.12 105 TYR A CA 1
ATOM 774 C C . TYR A 1 105 ? 9.906 16.578 -0.955 1 98.12 105 TYR A C 1
ATOM 776 O O . TYR A 1 105 ? 11.102 16.453 -1.208 1 98.12 105 TYR A O 1
ATOM 784 N N . ALA A 1 106 ? 9.422 16.25 0.222 1 97.81 106 ALA A N 1
ATOM 785 C CA . ALA A 1 106 ? 10.234 15.648 1.275 1 97.81 106 ALA A CA 1
ATOM 786 C C . ALA A 1 106 ? 10.914 14.375 0.779 1 97.81 106 ALA A C 1
ATOM 788 O O . ALA A 1 106 ? 12.117 14.188 0.988 1 97.81 106 ALA A O 1
ATOM 789 N N . LYS A 1 107 ? 10.203 13.562 0.093 1 97.25 107 LYS A N 1
ATOM 790 C CA . LYS A 1 107 ? 10.734 12.289 -0.39 1 97.25 107 LYS A CA 1
ATOM 791 C C . LYS A 1 107 ? 11.766 12.508 -1.495 1 97.25 107 LYS A C 1
ATOM 793 O O . LYS A 1 107 ? 12.75 11.773 -1.59 1 97.25 107 LYS A O 1
ATOM 798 N N . SER A 1 108 ? 11.547 13.453 -2.311 1 96.5 108 SER A N 1
ATOM 799 C CA . SER A 1 108 ? 12.406 13.664 -3.469 1 96.5 108 SER A CA 1
ATOM 800 C C . SER A 1 108 ? 13.688 14.406 -3.08 1 96.5 108 SER A C 1
ATOM 802 O O . SER A 1 108 ? 14.656 14.43 -3.846 1 96.5 108 SER A O 1
ATOM 804 N N . THR A 1 109 ? 13.711 15.07 -1.923 1 95.06 109 THR A N 1
ATOM 805 C CA . THR A 1 109 ? 14.852 15.898 -1.548 1 95.06 109 THR A CA 1
ATOM 806 C C . THR A 1 109 ? 15.617 15.266 -0.392 1 95.06 109 THR A C 1
ATOM 808 O O . THR A 1 109 ? 16.375 15.945 0.307 1 95.06 109 THR A O 1
ATOM 811 N N . GLY A 1 110 ? 15.547 13.992 -0.118 1 94.75 110 GLY A N 1
ATOM 812 C CA . GLY A 1 110 ? 16.406 13.352 0.861 1 94.75 110 GLY A CA 1
ATOM 813 C C . GLY A 1 110 ? 15.68 12.359 1.744 1 94.75 110 GLY A C 1
ATOM 814 O O . GLY A 1 110 ? 16.312 11.594 2.475 1 94.75 110 GLY A O 1
ATOM 815 N N . LYS A 1 111 ? 14.305 12.344 1.712 1 96.94 111 LYS A N 1
ATOM 816 C CA . LYS A 1 111 ? 13.5 11.438 2.531 1 96.94 111 LYS A CA 1
ATOM 817 C C . LYS A 1 111 ? 13.766 11.664 4.016 1 96.94 111 LYS A C 1
ATOM 819 O O . LYS A 1 111 ? 14.438 12.625 4.395 1 96.94 111 LYS A O 1
ATOM 824 N N . ALA A 1 112 ? 13.117 10.914 4.824 1 97.94 112 ALA A N 1
ATOM 825 C CA . ALA A 1 112 ? 13.312 10.945 6.273 1 97.94 112 ALA A CA 1
ATOM 826 C C . ALA A 1 112 ? 13.312 12.375 6.797 1 97.94 112 ALA A C 1
ATOM 828 O O . ALA A 1 112 ? 14.234 12.789 7.508 1 97.94 112 ALA A O 1
ATOM 829 N N . ARG A 1 113 ? 12.281 13.086 6.441 1 98 113 ARG A N 1
ATOM 830 C CA . ARG A 1 113 ? 12.148 14.477 6.879 1 98 113 ARG A CA 1
ATOM 831 C C . ARG A 1 113 ? 10.703 1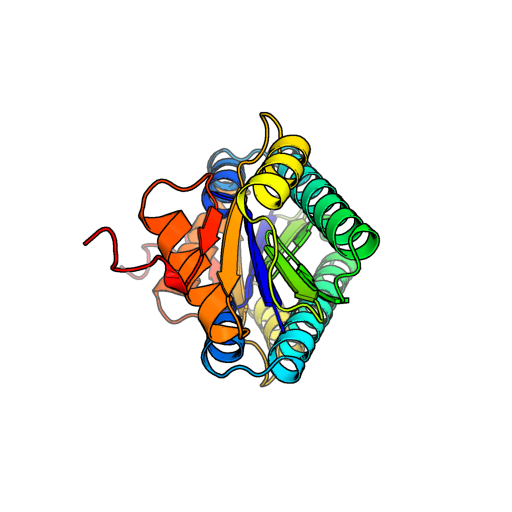4.953 6.746 1 98 113 ARG A C 1
ATOM 833 O O . ARG A 1 113 ? 9.883 14.289 6.113 1 98 113 ARG A O 1
ATOM 840 N N . ALA A 1 114 ? 10.406 16.062 7.363 1 98.5 114 ALA A N 1
ATOM 841 C CA . ALA A 1 114 ? 9.117 16.75 7.223 1 98.5 114 ALA A CA 1
ATOM 842 C C . ALA A 1 114 ? 9.258 18.031 6.406 1 98.5 114 ALA A C 1
ATOM 844 O O . ALA A 1 114 ? 10.289 18.703 6.488 1 98.5 114 ALA A O 1
ATOM 845 N N . CYS A 1 115 ? 8.289 18.297 5.637 1 98.12 115 CYS A N 1
ATOM 846 C CA . CYS A 1 115 ? 8.258 19.531 4.863 1 98.12 115 CYS A CA 1
ATOM 847 C C . CYS A 1 115 ? 6.887 20.188 4.953 1 98.12 115 CYS A C 1
ATOM 849 O O . CYS A 1 115 ? 5.859 19.516 4.859 1 98.12 115 CYS A O 1
ATOM 851 N N . ASN A 1 116 ? 6.879 21.453 5.188 1 97.81 116 ASN A N 1
ATOM 852 C CA . ASN A 1 116 ? 5.672 22.266 5.098 1 97.81 116 ASN A CA 1
ATOM 853 C C . ASN A 1 116 ? 5.5 22.859 3.701 1 97.81 116 ASN A C 1
ATOM 855 O O . ASN A 1 116 ? 6.445 23.406 3.133 1 97.81 116 ASN A O 1
ATOM 859 N N . PHE A 1 117 ? 4.355 22.766 3.197 1 97.62 117 PHE A N 1
ATOM 860 C CA . PHE A 1 117 ? 4.086 23.234 1.845 1 97.62 117 PHE A CA 1
ATOM 861 C C . PHE A 1 117 ? 4.512 24.703 1.689 1 97.62 117 PHE A C 1
ATOM 863 O O . PHE A 1 117 ? 5.074 25.078 0.661 1 97.62 117 PHE A O 1
ATOM 870 N N . SER A 1 118 ? 4.27 25.5 2.697 1 95.75 118 SER A N 1
ATOM 871 C CA . SER A 1 118 ? 4.566 26.922 2.648 1 95.75 118 SER A CA 1
ATOM 872 C C . SER A 1 118 ? 6.066 27.172 2.543 1 95.75 118 SER A C 1
ATOM 874 O O . SER A 1 118 ? 6.492 28.266 2.174 1 95.75 118 SER A O 1
ATOM 876 N N . SER A 1 119 ? 6.848 26.188 2.912 1 93.44 119 SER A N 1
ATOM 877 C CA . SER A 1 119 ? 8.297 26.359 2.906 1 93.44 119 SER A CA 1
ATOM 878 C C . SER A 1 119 ? 8.898 25.938 1.573 1 93.44 119 SER A C 1
ATOM 880 O O . SER A 1 119 ? 10.102 26.094 1.354 1 93.44 119 SER A O 1
ATOM 882 N N . ILE A 1 120 ? 8.078 25.344 0.714 1 90.81 120 ILE A N 1
ATOM 883 C CA . ILE A 1 120 ? 8.594 24.844 -0.559 1 90.81 120 ILE A CA 1
ATOM 884 C C . ILE A 1 120 ? 8.969 26.016 -1.457 1 90.81 120 ILE A C 1
ATOM 886 O O . ILE A 1 120 ? 8.164 26.938 -1.662 1 90.81 120 ILE A O 1
ATOM 890 N N . GLY A 1 121 ? 9.914 25.906 -2.076 1 76 121 GLY A N 1
ATOM 891 C CA . GLY A 1 121 ? 10.43 26.953 -2.949 1 76 121 GLY A CA 1
ATOM 892 C C . GLY A 1 121 ? 11.242 28 -2.213 1 76 121 GLY A C 1
ATOM 893 O O . GLY A 1 121 ? 11.852 28.875 -2.836 1 76 121 GLY A O 1
ATOM 894 N N . LYS A 1 122 ? 10.93 28.094 -0.927 1 65 122 LYS A N 1
ATOM 895 C CA . LYS A 1 122 ? 11.789 29.031 -0.22 1 65 122 LYS A CA 1
ATOM 896 C C . LYS A 1 122 ? 13.242 28.562 -0.224 1 65 122 LYS A C 1
ATOM 898 O O . LYS A 1 122 ? 14.156 29.375 -0.105 1 65 122 LYS A O 1
ATOM 903 N N . ASP A 1 123 ? 13.391 27.312 -0.279 1 44.5 123 ASP A N 1
ATOM 904 C CA . ASP A 1 123 ? 14.789 26.875 -0.305 1 44.5 123 ASP A CA 1
ATOM 905 C C . ASP A 1 123 ? 15.352 26.938 -1.721 1 44.5 123 ASP A C 1
ATOM 907 O O . ASP A 1 123 ? 16.5 26.547 -1.953 1 44.5 123 ASP A O 1
ATOM 911 N N . VAL A 1 124 ? 14.406 27.312 -2.664 1 40.81 124 VAL A N 1
ATOM 912 C CA . VAL A 1 124 ? 15.102 27.562 -3.924 1 40.81 124 VAL A CA 1
ATOM 913 C C . VAL A 1 124 ? 15.516 29.031 -4.004 1 40.81 124 VAL A C 1
ATOM 915 O O . VAL A 1 124 ? 14.844 29.906 -3.453 1 40.81 124 VAL A O 1
ATOM 918 N N . MET B 1 1 ? 6.066 -26.328 -6.953 1 95.12 1 MET B N 1
ATOM 919 C CA . MET B 1 1 ? 5.449 -25.203 -6.262 1 95.12 1 MET B CA 1
ATOM 920 C C . MET B 1 1 ? 5.16 -24.062 -7.227 1 95.12 1 MET B C 1
ATOM 922 O O . MET B 1 1 ? 5.98 -23.75 -8.102 1 95.12 1 MET B O 1
ATOM 926 N N . ILE B 1 2 ? 3.947 -23.531 -7.145 1 98.38 2 ILE B N 1
ATOM 927 C CA . ILE B 1 2 ? 3.555 -22.391 -7.973 1 98.38 2 ILE B CA 1
ATOM 928 C C . ILE B 1 2 ? 3.33 -21.172 -7.098 1 98.38 2 ILE B C 1
ATOM 930 O O . ILE B 1 2 ? 2.689 -21.25 -6.047 1 98.38 2 ILE B O 1
ATOM 934 N N . TYR B 1 3 ? 3.916 -20.062 -7.531 1 98.69 3 TYR B N 1
ATOM 935 C CA . TYR B 1 3 ? 3.709 -18.781 -6.867 1 98.69 3 TYR B CA 1
ATOM 936 C C . TYR B 1 3 ? 2.945 -17.828 -7.77 1 98.69 3 TYR B C 1
ATOM 938 O O . TYR B 1 3 ? 3.176 -17.781 -8.984 1 98.69 3 TYR B O 1
ATOM 946 N N . VAL B 1 4 ? 2.033 -17.062 -7.141 1 98.88 4 VAL B N 1
ATOM 947 C CA . VAL B 1 4 ? 1.287 -16.047 -7.859 1 98.88 4 VAL B CA 1
ATOM 948 C C . VAL B 1 4 ? 1.43 -14.703 -7.141 1 98.88 4 VAL B C 1
ATOM 950 O O . VAL B 1 4 ? 1.344 -14.641 -5.914 1 98.88 4 VAL B O 1
ATOM 953 N N . ALA B 1 5 ? 1.815 -13.695 -7.891 1 98.81 5 ALA B N 1
ATOM 954 C CA . ALA B 1 5 ? 1.83 -12.312 -7.43 1 98.81 5 ALA B CA 1
ATOM 955 C C . ALA B 1 5 ? 0.805 -11.469 -8.188 1 98.81 5 ALA B C 1
ATOM 957 O O . ALA B 1 5 ? 0.812 -11.438 -9.422 1 98.81 5 ALA B O 1
ATOM 958 N N . ILE B 1 6 ? -0.087 -10.867 -7.465 1 98.88 6 ILE B N 1
ATOM 959 C CA . ILE B 1 6 ? -1.175 -10.062 -8.016 1 98.88 6 ILE B CA 1
ATOM 960 C C . ILE B 1 6 ? -1.086 -8.641 -7.484 1 98.88 6 ILE B C 1
ATOM 962 O O . ILE B 1 6 ? -0.849 -8.422 -6.293 1 98.88 6 ILE B O 1
ATOM 966 N N . ASP B 1 7 ? -1.254 -7.684 -8.312 1 98.44 7 ASP B N 1
ATOM 967 C CA . ASP B 1 7 ? -1.143 -6.293 -7.891 1 98.44 7 ASP B CA 1
ATOM 968 C C . ASP B 1 7 ? -2.092 -5.398 -8.68 1 98.44 7 ASP B C 1
ATOM 970 O O . ASP B 1 7 ? -2.23 -5.555 -9.898 1 98.44 7 ASP B O 1
ATOM 974 N N . GLY B 1 8 ? -2.744 -4.508 -7.98 1 97.88 8 GLY B N 1
ATOM 975 C CA . GLY B 1 8 ? -3.627 -3.561 -8.641 1 97.88 8 GLY B CA 1
ATOM 976 C C . GLY B 1 8 ? -2.891 -2.592 -9.547 1 97.88 8 GLY B C 1
ATOM 977 O O . GLY B 1 8 ? -1.797 -2.131 -9.219 1 97.88 8 GLY B O 1
ATOM 978 N N . ASP B 1 9 ? -3.525 -2.236 -10.68 1 97.75 9 ASP B N 1
ATOM 979 C CA . ASP B 1 9 ? -2.922 -1.327 -11.648 1 97.75 9 ASP B CA 1
ATOM 980 C C . ASP B 1 9 ? -3.32 0.12 -11.367 1 97.75 9 ASP B C 1
ATOM 982 O O . ASP B 1 9 ? -4.473 0.398 -11.031 1 97.75 9 ASP B O 1
ATOM 986 N N . ASP B 1 10 ? -2.34 1.051 -11.445 1 95.25 10 ASP B N 1
ATOM 987 C CA . ASP B 1 10 ? -2.514 2.5 -11.406 1 95.25 10 ASP B CA 1
ATOM 988 C C . ASP B 1 10 ? -3.137 2.943 -10.086 1 95.25 10 ASP B C 1
ATOM 990 O O . ASP B 1 10 ? -3.893 3.914 -10.047 1 95.25 10 ASP B O 1
ATOM 994 N N . ILE B 1 11 ? -2.889 2.229 -8.984 1 95.88 11 ILE B N 1
ATOM 995 C CA . ILE B 1 11 ? -3.475 2.529 -7.68 1 95.88 11 ILE B CA 1
ATOM 996 C C . ILE B 1 11 ? -2.865 3.812 -7.121 1 95.88 11 ILE B C 1
ATOM 998 O O . ILE B 1 11 ? -3.582 4.688 -6.637 1 95.88 11 ILE B O 1
ATOM 1002 N N . GLY B 1 12 ? -1.53 3.877 -7.191 1 93.5 12 GLY B N 1
ATOM 1003 C CA . GLY B 1 12 ? -0.871 5.094 -6.746 1 93.5 12 GLY B CA 1
ATOM 1004 C C . GLY B 1 12 ? -1.404 6.344 -7.426 1 93.5 12 GLY B C 1
ATOM 1005 O O . GLY B 1 12 ? -1.623 7.363 -6.77 1 93.5 12 GLY B O 1
ATOM 1006 N N . GLY B 1 13 ? -1.619 6.254 -8.734 1 94.94 13 GLY B N 1
ATOM 1007 C CA . GLY B 1 13 ? -2.166 7.371 -9.484 1 94.94 13 GLY B CA 1
ATOM 1008 C C . GLY B 1 13 ? -3.564 7.762 -9.039 1 94.94 13 GLY B C 1
ATOM 1009 O O . GLY B 1 13 ? -3.893 8.945 -8.977 1 94.94 13 GLY B O 1
ATOM 1010 N N . LYS B 1 14 ? -4.379 6.797 -8.766 1 94.88 14 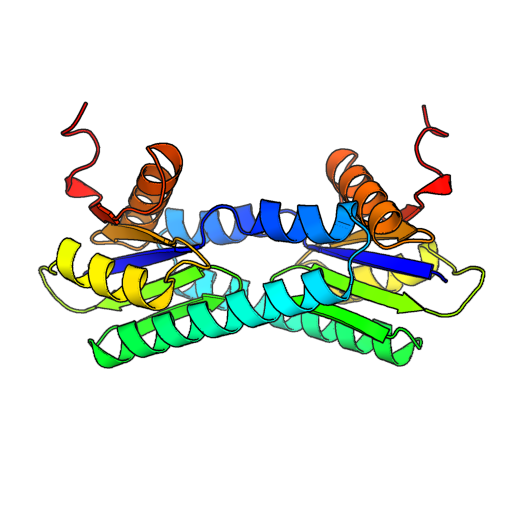LYS B N 1
ATOM 1011 C CA . LYS B 1 14 ? -5.738 7.047 -8.305 1 94.88 14 LYS B CA 1
ATOM 1012 C C . LYS B 1 14 ? -5.738 7.766 -6.953 1 94.88 14 LYS B C 1
ATOM 1014 O O . LYS B 1 14 ? -6.5 8.711 -6.746 1 94.88 14 LYS B O 1
ATOM 1019 N N . LEU B 1 15 ? -4.902 7.293 -6.047 1 96.25 15 LEU B N 1
ATOM 1020 C CA . LEU B 1 15 ? -4.805 7.945 -4.746 1 96.25 15 LEU B CA 1
ATOM 1021 C C . LEU B 1 15 ? -4.266 9.367 -4.887 1 96.25 15 LEU B C 1
ATOM 1023 O O . LEU B 1 15 ? -4.824 10.305 -4.316 1 96.25 15 LEU B O 1
ATOM 1027 N N . ALA B 1 16 ? -3.209 9.484 -5.727 1 96.56 16 ALA B N 1
ATOM 1028 C CA . ALA B 1 16 ? -2.613 10.797 -5.98 1 96.56 16 ALA B CA 1
ATOM 1029 C C . ALA B 1 16 ? -3.65 11.773 -6.52 1 96.56 16 ALA B C 1
ATOM 1031 O O . ALA B 1 16 ? -3.67 12.945 -6.133 1 96.56 16 ALA B O 1
ATOM 1032 N N . SER B 1 17 ? -4.469 11.289 -7.395 1 97.62 17 SER B N 1
ATOM 1033 C CA . SER B 1 17 ? -5.504 12.141 -7.98 1 97.62 17 SER B CA 1
ATOM 1034 C C . SER B 1 17 ? -6.43 12.703 -6.906 1 97.62 17 SER B C 1
ATOM 1036 O O . SER B 1 17 ? -6.82 13.867 -6.965 1 97.62 17 SER B O 1
ATOM 1038 N N . SER B 1 18 ? -6.801 11.891 -5.918 1 97.44 18 SER B N 1
ATOM 1039 C CA . SER B 1 18 ? -7.656 12.328 -4.824 1 97.44 18 SER B CA 1
ATOM 1040 C C . SER B 1 18 ? -6.969 13.398 -3.979 1 97.44 18 SER B C 1
ATOM 1042 O O . SER B 1 18 ? -7.594 14.391 -3.598 1 97.44 18 SER B O 1
ATOM 1044 N N . TYR B 1 19 ? -5.699 13.227 -3.699 1 97.75 19 TYR B N 1
ATOM 1045 C CA . TYR B 1 19 ? -4.918 14.219 -2.967 1 97.75 19 TYR B CA 1
ATOM 1046 C C . TYR B 1 19 ? -4.895 15.547 -3.705 1 97.75 19 TYR B C 1
ATOM 1048 O O . TYR B 1 19 ? -5.219 16.594 -3.131 1 97.75 19 TYR B O 1
ATOM 1056 N N . LEU B 1 20 ? -4.527 15.477 -4.977 1 98.25 20 LEU B N 1
ATOM 1057 C CA . LEU B 1 20 ? -4.289 16.672 -5.785 1 98.25 20 LEU B CA 1
ATOM 1058 C C . LEU B 1 20 ? -5.59 17.438 -6.023 1 98.25 20 LEU B C 1
ATOM 1060 O O . LEU B 1 20 ? -5.578 18.656 -6.148 1 98.25 20 LEU B O 1
ATOM 1064 N N . ALA B 1 21 ? -6.723 16.719 -5.996 1 98.31 21 ALA B N 1
ATOM 1065 C CA . ALA B 1 21 ? -8.023 17.344 -6.227 1 98.31 21 ALA B CA 1
ATOM 1066 C C . ALA B 1 21 ? -8.656 17.781 -4.91 1 98.31 21 ALA B C 1
ATOM 1068 O O . ALA B 1 21 ? -9.773 18.312 -4.898 1 98.31 21 ALA B O 1
ATOM 1069 N N . ASN B 1 22 ? -8.023 17.594 -3.822 1 98.31 22 ASN B N 1
ATOM 1070 C CA . ASN B 1 22 ? -8.539 17.922 -2.494 1 98.31 22 ASN B CA 1
ATOM 1071 C C . ASN B 1 22 ? -9.859 17.219 -2.221 1 98.31 22 ASN B C 1
ATOM 1073 O O . ASN B 1 22 ? -10.805 17.828 -1.715 1 98.31 22 ASN B O 1
ATOM 1077 N N . ARG B 1 23 ? -9.93 15.945 -2.574 1 97.75 23 ARG B N 1
ATOM 1078 C CA . ARG B 1 23 ? -11.156 15.18 -2.375 1 97.75 23 ARG B CA 1
ATOM 1079 C C . ARG B 1 23 ? -10.953 14.094 -1.325 1 97.75 23 ARG B C 1
ATOM 1081 O O . ARG B 1 23 ? -10.625 12.953 -1.66 1 97.75 23 ARG B O 1
ATOM 1088 N N . VAL B 1 24 ? -11.273 14.398 -0.089 1 96.75 24 VAL B N 1
ATOM 1089 C CA . VAL B 1 24 ? -11.086 13.516 1.057 1 96.75 24 VAL B CA 1
ATOM 1090 C C . VAL B 1 24 ? -11.977 12.281 0.904 1 96.75 24 VAL B C 1
ATOM 1092 O O . VAL B 1 24 ? -11.523 11.148 1.121 1 96.75 24 VAL B O 1
ATOM 1095 N N . GLU B 1 25 ? -13.203 12.492 0.484 1 97.25 25 GLU B N 1
ATOM 1096 C CA . GLU B 1 25 ? -14.141 11.383 0.358 1 97.25 25 GLU B CA 1
ATOM 1097 C C . GLU B 1 25 ? -13.695 10.406 -0.724 1 97.25 25 GLU B C 1
ATOM 1099 O O . GLU B 1 25 ? -13.852 9.188 -0.572 1 97.25 25 GLU B O 1
ATOM 1104 N N . SER B 1 26 ? -13.148 10.992 -1.788 1 97.06 26 SER B N 1
ATOM 1105 C CA . SER B 1 26 ? -12.633 10.141 -2.857 1 97.06 26 SER B CA 1
ATOM 1106 C C . SER B 1 26 ? -11.438 9.328 -2.389 1 97.06 26 SER B C 1
ATOM 1108 O O . SER B 1 26 ? -11.281 8.164 -2.771 1 97.06 26 SER B O 1
ATOM 1110 N N . LEU B 1 27 ? -10.594 9.938 -1.571 1 96.75 27 LEU B N 1
ATOM 1111 C CA . LEU B 1 27 ? -9.438 9.25 -1.006 1 96.75 27 LEU B CA 1
ATOM 1112 C C . LEU B 1 27 ? -9.875 8.055 -0.169 1 96.75 27 LEU B C 1
ATOM 1114 O O . LEU B 1 27 ? -9.375 6.941 -0.357 1 96.75 27 LEU B O 1
ATOM 1118 N N . LYS B 1 28 ? -10.82 8.258 0.661 1 96.12 28 LYS B N 1
ATOM 1119 C CA . LYS B 1 28 ? -11.328 7.207 1.541 1 96.12 28 LYS B CA 1
ATOM 1120 C C . LYS B 1 28 ? -12.016 6.102 0.742 1 96.12 28 LYS B C 1
ATOM 1122 O O . LYS B 1 28 ? -11.805 4.914 1.006 1 96.12 28 LYS B O 1
ATOM 1127 N N . ALA B 1 29 ? -12.812 6.512 -0.217 1 95.81 29 ALA B N 1
ATOM 1128 C CA . ALA B 1 29 ? -13.539 5.547 -1.033 1 95.81 29 ALA B CA 1
ATOM 1129 C C . ALA B 1 29 ? -12.578 4.668 -1.833 1 95.81 29 ALA B C 1
ATOM 1131 O O . ALA B 1 29 ? -12.805 3.465 -1.98 1 95.81 29 ALA B O 1
ATOM 1132 N N . THR B 1 30 ? -11.57 5.32 -2.389 1 94.75 30 THR B N 1
ATOM 1133 C CA . THR B 1 30 ? -10.578 4.574 -3.154 1 94.75 30 THR B CA 1
ATOM 1134 C C . THR B 1 30 ? -9.867 3.557 -2.268 1 94.75 30 THR B C 1
ATOM 1136 O O . THR B 1 30 ? -9.711 2.395 -2.646 1 94.75 30 THR B O 1
ATOM 1139 N N . LYS B 1 31 ? -9.43 3.979 -1.168 1 94.44 31 LYS B N 1
ATOM 1140 C CA . LYS B 1 31 ? -8.773 3.094 -0.212 1 94.44 31 LYS B CA 1
ATOM 1141 C C . LYS B 1 31 ? -9.672 1.915 0.157 1 94.44 31 LYS B C 1
ATOM 1143 O O . LYS B 1 31 ? -9.227 0.766 0.16 1 94.44 31 LYS B O 1
ATOM 1148 N N . ASP B 1 32 ? -10.938 2.18 0.482 1 95.06 32 ASP B N 1
ATOM 1149 C CA . ASP B 1 32 ? -11.883 1.141 0.878 1 95.06 32 ASP B CA 1
ATOM 1150 C C . ASP B 1 32 ? -12.102 0.138 -0.253 1 95.06 32 ASP B C 1
ATOM 1152 O O . ASP B 1 32 ? -12.219 -1.065 -0.01 1 95.06 32 ASP B O 1
ATOM 1156 N N . LEU B 1 33 ? -12.18 0.698 -1.433 1 95.81 33 LEU B N 1
ATOM 1157 C CA . LEU B 1 33 ? -12.367 -0.158 -2.598 1 95.81 33 LEU B CA 1
ATOM 1158 C C . LEU B 1 33 ? -11.18 -1.096 -2.789 1 95.81 33 LEU B C 1
ATOM 1160 O O . LEU B 1 33 ? -11.367 -2.295 -3.014 1 95.81 33 LEU B O 1
ATOM 1164 N N . ILE B 1 34 ? -9.977 -0.556 -2.729 1 95.81 34 ILE B N 1
ATOM 1165 C CA . ILE B 1 34 ? -8.758 -1.348 -2.889 1 95.81 34 ILE B CA 1
ATOM 1166 C C . ILE B 1 34 ? -8.711 -2.436 -1.819 1 95.81 34 ILE B C 1
ATOM 1168 O O . ILE B 1 34 ? -8.414 -3.596 -2.117 1 95.81 34 ILE B O 1
ATOM 1172 N N . ASP B 1 35 ? -9.023 -2.123 -0.601 1 94.62 35 ASP B N 1
ATOM 1173 C CA . ASP B 1 35 ? -9.016 -3.072 0.507 1 94.62 35 ASP B CA 1
ATOM 1174 C C . ASP B 1 35 ? -10.008 -4.211 0.26 1 94.62 35 ASP B C 1
ATOM 1176 O O . ASP B 1 35 ? -9.695 -5.375 0.505 1 94.62 35 ASP B O 1
ATOM 1180 N N . LEU B 1 36 ? -11.133 -3.807 -0.148 1 96.56 36 LEU B N 1
ATOM 1181 C CA . LEU B 1 36 ? -12.172 -4.793 -0.406 1 96.56 36 LEU B CA 1
ATOM 1182 C C . LEU B 1 36 ? -11.742 -5.773 -1.491 1 96.56 36 LEU B C 1
ATOM 1184 O O . LEU B 1 36 ? -11.844 -6.988 -1.311 1 96.56 36 LEU B O 1
ATOM 1188 N N . LYS B 1 37 ? -11.25 -5.242 -2.582 1 97.5 37 LYS B N 1
ATOM 1189 C CA . LYS B 1 37 ? -10.891 -6.09 -3.713 1 97.5 37 LYS B CA 1
ATOM 1190 C C . LYS B 1 37 ? -9.711 -6.988 -3.371 1 97.5 37 LYS B C 1
ATOM 1192 O O . LYS B 1 37 ? -9.688 -8.164 -3.74 1 97.5 37 LYS B O 1
ATOM 1197 N N . THR B 1 38 ? -8.711 -6.465 -2.736 1 97.12 38 THR B N 1
ATOM 1198 C CA . THR B 1 38 ? -7.547 -7.262 -2.367 1 97.12 38 THR B CA 1
ATOM 1199 C C . THR B 1 38 ? -7.938 -8.375 -1.397 1 97.12 38 THR B C 1
ATOM 1201 O O . THR B 1 38 ? -7.418 -9.492 -1.483 1 97.12 38 THR B O 1
ATOM 1204 N N . ARG B 1 39 ? -8.852 -8.141 -0.519 1 97.31 39 ARG B N 1
ATOM 1205 C CA . ARG B 1 39 ? -9.344 -9.164 0.39 1 97.31 39 ARG B CA 1
ATOM 1206 C C . ARG B 1 39 ? -10.094 -10.25 -0.371 1 97.31 39 ARG B C 1
ATOM 1208 O O . ARG B 1 39 ? -9.938 -11.445 -0.084 1 97.31 39 ARG B O 1
ATOM 1215 N N . GLN B 1 40 ? -10.883 -9.828 -1.247 1 98.56 40 GLN B N 1
ATOM 1216 C CA . GLN B 1 40 ? -11.625 -10.781 -2.068 1 98.56 40 GLN B CA 1
ATOM 1217 C C . GLN B 1 40 ? -10.672 -11.672 -2.865 1 98.56 40 GLN B C 1
ATOM 1219 O O . GLN B 1 40 ? -10.922 -12.867 -3.021 1 98.56 40 GLN B O 1
ATOM 1224 N N . ILE B 1 41 ? -9.609 -11.102 -3.357 1 98.75 41 ILE B N 1
ATOM 1225 C CA . ILE B 1 41 ? -8.633 -11.875 -4.109 1 98.75 41 ILE B CA 1
ATOM 1226 C C . ILE B 1 41 ? -7.918 -12.852 -3.172 1 98.75 41 ILE B C 1
ATOM 1228 O O . ILE B 1 41 ? -7.68 -14 -3.533 1 98.75 41 ILE B O 1
ATOM 1232 N N . SER B 1 42 ? -7.594 -12.375 -2.02 1 98.69 42 SER B N 1
ATOM 1233 C CA . SER B 1 42 ? -6.996 -13.25 -1.014 1 98.69 42 SER B CA 1
ATOM 1234 C C . SER B 1 42 ? -7.898 -14.438 -0.708 1 98.69 42 SER B C 1
ATOM 1236 O O . SER B 1 42 ? -7.43 -15.578 -0.627 1 98.69 42 SER B O 1
ATOM 1238 N N . GLU B 1 43 ? -9.156 -14.195 -0.523 1 98.69 43 GLU B N 1
ATOM 1239 C CA . GLU B 1 43 ? -10.133 -15.242 -0.249 1 98.69 43 GLU B CA 1
ATOM 1240 C C . GLU B 1 43 ? -10.25 -16.203 -1.426 1 98.69 43 GLU B C 1
ATOM 1242 O O . GLU B 1 43 ? -10.375 -17.422 -1.232 1 98.69 43 GLU B O 1
ATOM 1247 N N . LEU B 1 44 ? -10.25 -15.648 -2.607 1 98.75 44 LEU B N 1
ATOM 1248 C CA . LEU B 1 44 ? -10.266 -16.469 -3.811 1 98.75 44 LEU B CA 1
ATOM 1249 C C . LEU B 1 44 ? -9.086 -17.438 -3.826 1 98.75 44 LEU B C 1
ATOM 1251 O O . LEU B 1 44 ? -9.258 -18.641 -4.027 1 98.75 44 LEU B O 1
ATOM 1255 N N . LEU B 1 45 ? -7.871 -16.922 -3.629 1 98.81 45 LEU B N 1
ATOM 1256 C CA . LEU B 1 45 ? -6.672 -17.75 -3.648 1 98.81 45 LEU B CA 1
ATOM 1257 C C . LEU B 1 45 ? -6.758 -18.859 -2.596 1 98.81 45 LEU B C 1
ATOM 1259 O O . LEU B 1 45 ? -6.445 -20.016 -2.877 1 98.81 45 LEU B O 1
ATOM 1263 N N . SER B 1 46 ? -7.234 -18.469 -1.429 1 98.62 46 SER B N 1
ATOM 1264 C CA . SER B 1 46 ? -7.398 -19.453 -0.365 1 98.62 46 SER B CA 1
ATOM 1265 C C . SER B 1 46 ? -8.375 -20.547 -0.771 1 98.62 46 SER B C 1
ATOM 1267 O O . SER B 1 46 ? -8.133 -21.734 -0.524 1 98.62 46 SER B O 1
ATOM 1269 N N . SER B 1 47 ? -9.453 -20.188 -1.351 1 98.44 47 SER B N 1
ATOM 1270 C CA . SER B 1 47 ? -10.477 -21.141 -1.758 1 98.44 47 SER B CA 1
ATOM 1271 C C . SER B 1 47 ? -9.961 -22.078 -2.844 1 98.44 47 SER B C 1
ATOM 1273 O O . SER B 1 47 ? -10.453 -23.188 -2.992 1 98.44 47 SER B O 1
ATOM 1275 N N . LEU B 1 48 ? -8.969 -21.625 -3.584 1 98 48 LEU B N 1
ATOM 1276 C CA . LEU B 1 48 ? -8.375 -22.422 -4.652 1 98 48 LEU B CA 1
ATOM 1277 C C . LEU B 1 48 ? -7.223 -23.266 -4.125 1 98 48 LEU B C 1
ATOM 1279 O O . LEU B 1 48 ? -6.578 -23.984 -4.891 1 98 48 LEU B O 1
ATOM 1283 N N . GLY B 1 49 ? -6.91 -23.094 -2.785 1 98 49 GLY B N 1
ATOM 1284 C CA . GLY B 1 49 ? -5.922 -23.969 -2.16 1 98 49 GLY B CA 1
ATOM 1285 C C . GLY B 1 49 ? -4.582 -23.281 -1.953 1 98 49 GLY B C 1
ATOM 1286 O O . GLY B 1 49 ? -3.633 -23.906 -1.473 1 98 49 GLY B O 1
ATOM 1287 N N . TYR B 1 50 ? -4.438 -22.031 -2.361 1 98.44 50 TYR B N 1
ATOM 1288 C CA . TYR B 1 50 ? -3.188 -21.297 -2.158 1 98.44 50 TYR B CA 1
ATOM 1289 C C . TYR B 1 50 ? -2.984 -20.969 -0.684 1 98.44 50 TYR B C 1
ATOM 1291 O O . TYR B 1 50 ? -3.939 -20.641 0.023 1 98.44 50 TYR B O 1
ATOM 1299 N N . ASP B 1 51 ? -1.763 -21.078 -0.295 1 98.06 51 ASP B N 1
ATOM 1300 C CA . ASP B 1 51 ? -1.342 -20.375 0.911 1 98.06 51 ASP B CA 1
ATOM 1301 C C . ASP B 1 51 ? -1.109 -18.891 0.627 1 98.06 51 ASP B C 1
ATOM 1303 O O . ASP B 1 51 ? -0.232 -18.531 -0.161 1 98.06 51 ASP B O 1
ATOM 1307 N N . VAL B 1 52 ? -1.866 -18.031 1.231 1 98.12 52 VAL B N 1
ATOM 1308 C CA . VAL B 1 52 ? -1.683 -16.594 1.039 1 98.12 52 VAL B CA 1
ATOM 1309 C C . VAL B 1 52 ? -0.495 -16.109 1.868 1 98.12 52 VAL B C 1
ATOM 1311 O O . VAL B 1 52 ? -0.52 -16.188 3.1 1 98.12 52 VAL B O 1
ATOM 1314 N N . LEU B 1 53 ? 0.482 -15.633 1.206 1 97.06 53 LEU B N 1
ATOM 1315 C CA . LEU B 1 53 ? 1.74 -15.242 1.833 1 97.06 53 LEU B CA 1
ATOM 1316 C C . LEU B 1 53 ? 1.744 -13.758 2.164 1 97.06 53 LEU B C 1
ATOM 1318 O O . LEU B 1 53 ? 2.42 -13.328 3.102 1 97.06 53 LEU B O 1
ATOM 1322 N N . PHE B 1 54 ? 1.116 -13.062 1.384 1 94.25 54 PHE B N 1
ATOM 1323 C CA . PHE B 1 54 ? 1.115 -11.609 1.467 1 94.25 54 PHE B CA 1
ATOM 1324 C C . PHE B 1 54 ? -0.227 -11.039 1.022 1 94.25 54 PHE B C 1
ATOM 1326 O O . PHE B 1 54 ? -0.803 -11.5 0.033 1 94.25 54 PHE B O 1
ATOM 1333 N N . CYS B 1 55 ? -0.758 -10.164 1.775 1 94.25 55 CYS B N 1
ATOM 1334 C CA . CYS B 1 55 ? -1.949 -9.406 1.42 1 94.25 55 CYS B CA 1
ATOM 1335 C C . CYS B 1 55 ? -1.903 -8.008 2.027 1 94.25 55 CYS B C 1
ATOM 1337 O O . CYS B 1 55 ? -2.104 -7.844 3.232 1 94.25 55 CYS B O 1
ATOM 1339 N N . ALA B 1 56 ? -1.607 -7.113 1.219 1 88.62 56 ALA B N 1
ATOM 1340 C CA . ALA B 1 56 ? -1.563 -5.73 1.682 1 88.62 56 ALA B CA 1
ATOM 1341 C C . ALA B 1 56 ? -1.666 -4.758 0.511 1 88.62 56 ALA B C 1
ATOM 1343 O O . ALA B 1 56 ? -1.322 -5.102 -0.623 1 88.62 56 ALA B O 1
ATOM 1344 N N . ALA B 1 57 ? -2.119 -3.572 0.939 1 84.88 57 ALA B N 1
ATOM 1345 C CA . ALA B 1 57 ? -2.23 -2.48 -0.025 1 84.88 57 ALA B CA 1
ATOM 1346 C C . ALA B 1 57 ? -2.994 -2.924 -1.27 1 84.88 57 ALA B C 1
ATOM 1348 O O . ALA B 1 57 ? -4.172 -3.275 -1.191 1 84.88 57 ALA B O 1
ATOM 1349 N N . ASP B 1 58 ? -2.209 -2.959 -2.35 1 89.38 58 ASP B N 1
ATOM 1350 C CA . ASP B 1 58 ? -2.891 -3.264 -3.604 1 89.38 58 ASP B CA 1
ATOM 1351 C C . ASP B 1 58 ? -2.404 -4.59 -4.188 1 89.38 58 ASP B C 1
ATOM 1353 O O . ASP B 1 58 ? -2.58 -4.852 -5.375 1 89.38 58 ASP B O 1
ATOM 1357 N N . GLY B 1 59 ? -1.772 -5.398 -3.344 1 96.06 59 GLY B N 1
ATOM 1358 C CA . GLY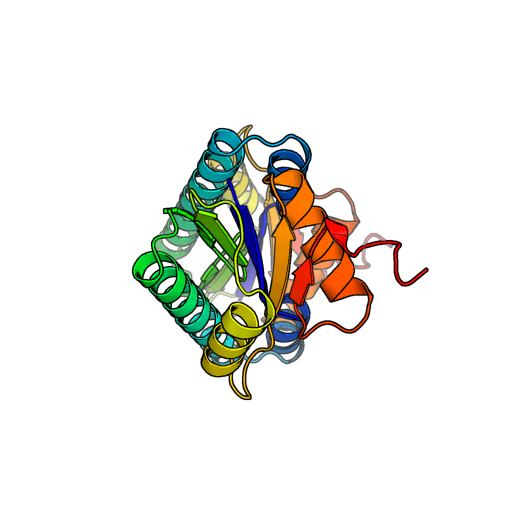 B 1 59 ? -1.216 -6.633 -3.871 1 96.06 59 GLY B CA 1
ATOM 1359 C C . GLY B 1 59 ? -1.527 -7.844 -3.01 1 96.06 59 GLY B C 1
ATOM 1360 O O . GLY B 1 59 ? -1.776 -7.711 -1.811 1 96.06 59 GLY B O 1
ATOM 1361 N N . VAL B 1 60 ? -1.563 -9.039 -3.645 1 98.38 60 VAL B N 1
ATOM 1362 C CA . VAL B 1 60 ? -1.729 -10.336 -2.994 1 98.38 60 VAL B CA 1
ATOM 1363 C C . VAL B 1 60 ? -0.731 -11.336 -3.574 1 98.38 60 VAL B C 1
ATOM 1365 O O . VAL B 1 60 ? -0.501 -11.359 -4.785 1 98.38 60 VAL B O 1
ATOM 1368 N N . THR B 1 61 ? -0.135 -12.117 -2.754 1 98.62 61 THR B N 1
ATOM 1369 C CA . THR B 1 61 ? 0.783 -13.172 -3.178 1 98.62 61 THR B CA 1
ATOM 1370 C C . THR B 1 61 ? 0.391 -14.508 -2.561 1 98.62 61 THR B C 1
ATOM 1372 O O . THR B 1 61 ? 0.061 -14.578 -1.375 1 98.62 61 THR B O 1
ATOM 1375 N N . GLY B 1 62 ? 0.363 -15.531 -3.365 1 98.62 62 GLY B N 1
ATOM 1376 C CA . GLY B 1 62 ? 0.028 -16.859 -2.889 1 98.62 62 GLY B CA 1
ATOM 1377 C C . GLY B 1 62 ? 0.966 -17.938 -3.408 1 98.62 62 GLY B C 1
ATOM 1378 O O . GLY B 1 62 ? 1.669 -17.734 -4.398 1 98.62 62 GLY B O 1
ATOM 1379 N N . ALA B 1 63 ? 1.012 -19.031 -2.73 1 98.56 63 ALA B N 1
ATOM 1380 C CA . ALA B 1 63 ? 1.768 -20.219 -3.133 1 98.56 63 ALA B CA 1
ATOM 1381 C C . ALA B 1 63 ? 0.88 -21.453 -3.141 1 98.56 63 ALA B C 1
ATOM 1383 O O . ALA B 1 63 ? 0.032 -21.625 -2.262 1 98.56 63 ALA B O 1
ATOM 1384 N N . LEU B 1 64 ? 1.098 -22.281 -4.059 1 98.56 64 LEU B N 1
ATOM 1385 C CA . LEU B 1 64 ? 0.313 -23.5 -4.219 1 98.56 64 LEU B CA 1
ATOM 1386 C C . LEU B 1 64 ? 1.217 -24.703 -4.512 1 98.56 64 LEU B C 1
ATOM 1388 O O . LEU B 1 64 ? 2.084 -24.625 -5.387 1 98.56 64 LEU B O 1
ATOM 1392 N N . LYS B 1 65 ? 1.044 -25.781 -3.709 1 97.69 65 LYS B N 1
ATOM 1393 C CA . LYS B 1 65 ? 1.738 -27.031 -4.027 1 97.69 65 LYS B CA 1
ATOM 1394 C C . LYS B 1 65 ? 1.104 -27.719 -5.23 1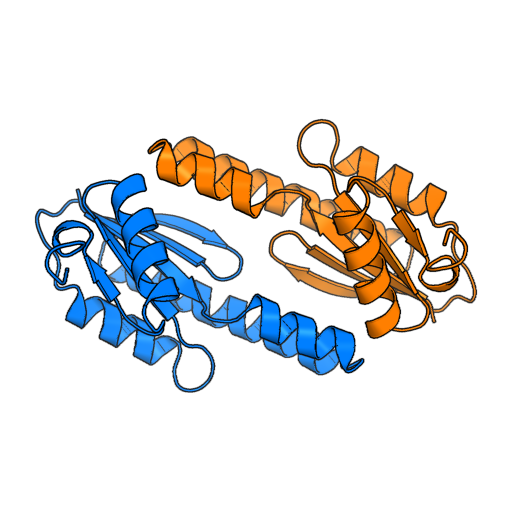 97.69 65 LYS B C 1
ATOM 1396 O O . LYS B 1 65 ? 0.218 -28.562 -5.074 1 97.69 65 LYS B O 1
ATOM 1401 N N . ALA B 1 66 ? 1.523 -27.406 -6.363 1 96.56 66 ALA B N 1
ATOM 1402 C CA . ALA B 1 66 ? 1.063 -27.969 -7.633 1 96.56 66 ALA B CA 1
ATOM 1403 C C . ALA B 1 66 ? 2.137 -27.828 -8.711 1 96.56 66 ALA B C 1
ATOM 1405 O O . ALA B 1 66 ? 3.074 -27.047 -8.562 1 96.56 66 ALA B O 1
ATOM 1406 N N . ASP B 1 67 ? 2.045 -28.594 -9.711 1 93.25 67 ASP B N 1
ATOM 1407 C CA . ASP B 1 67 ? 3.02 -28.562 -10.797 1 93.25 67 ASP B CA 1
ATOM 1408 C C . ASP B 1 67 ? 2.615 -27.547 -11.867 1 93.25 67 ASP B C 1
ATOM 1410 O O . ASP B 1 67 ? 3.467 -27.016 -12.578 1 93.25 67 ASP B O 1
ATOM 1414 N N . GLN B 1 68 ? 1.346 -27.344 -12 1 92.75 68 GLN B N 1
ATOM 1415 C CA . GLN B 1 68 ? 0.823 -26.422 -13.008 1 92.75 68 GLN B CA 1
ATOM 1416 C C . GLN B 1 68 ? -0.523 -25.844 -12.578 1 92.75 68 GLN B C 1
ATOM 1418 O O . GLN B 1 68 ? -1.235 -26.453 -11.773 1 92.75 68 GLN B O 1
ATOM 1423 N N . ILE B 1 69 ? -0.74 -24.625 -13.094 1 95.44 69 ILE B N 1
ATOM 1424 C CA . ILE B 1 69 ? -2.057 -24.016 -12.93 1 95.44 69 ILE B CA 1
ATOM 1425 C C . ILE B 1 69 ? -2.531 -23.438 -14.258 1 95.44 69 ILE B C 1
ATOM 1427 O O . ILE B 1 69 ? -1.739 -23.281 -15.188 1 95.44 69 ILE B O 1
ATOM 1431 N N . ASN B 1 70 ? -3.832 -23.25 -14.375 1 96.44 70 ASN B N 1
ATOM 1432 C CA . ASN B 1 70 ? -4.391 -22.5 -15.492 1 96.44 70 ASN B CA 1
ATOM 1433 C C . ASN B 1 70 ? -4.348 -21 -15.227 1 96.44 70 ASN B C 1
ATOM 1435 O O . ASN B 1 70 ? -5.266 -20.438 -14.617 1 96.44 70 ASN B O 1
ATOM 1439 N N . THR B 1 71 ? -3.322 -20.359 -15.797 1 97.12 71 THR B N 1
ATOM 1440 C CA . THR B 1 71 ? -3.08 -18.938 -15.539 1 97.12 71 THR B CA 1
ATOM 1441 C C . THR B 1 71 ? -4.23 -18.094 -16.062 1 97.12 71 THR B C 1
ATOM 1443 O O . THR B 1 71 ? -4.641 -17.125 -15.43 1 97.12 71 THR B O 1
ATOM 1446 N N . SER B 1 72 ? -4.703 -18.438 -17.266 1 97.12 72 SER B N 1
ATOM 1447 C CA . SER B 1 72 ? -5.805 -17.703 -17.859 1 97.12 72 SER B CA 1
ATOM 1448 C C . SER B 1 72 ? -7.062 -17.781 -17 1 97.12 72 SER B C 1
ATOM 1450 O O . SER B 1 72 ? -7.766 -16.781 -16.828 1 97.12 72 SER B O 1
ATOM 1452 N N . SER B 1 73 ? -7.359 -18.938 -16.5 1 98 73 SER B N 1
ATOM 1453 C CA . SER B 1 73 ? -8.516 -19.125 -15.633 1 98 73 SER B CA 1
ATOM 1454 C C . SER B 1 73 ? -8.367 -18.312 -14.344 1 98 73 SER B C 1
ATOM 1456 O O . SER B 1 73 ? -9.32 -17.688 -13.883 1 98 73 SER B O 1
ATOM 1458 N N . LEU B 1 74 ? -7.211 -18.406 -13.75 1 98.38 74 LEU B N 1
ATOM 1459 C CA . LEU B 1 74 ? -6.949 -17.609 -12.547 1 98.38 74 LEU B CA 1
ATOM 1460 C C . LEU B 1 74 ? -7.152 -16.125 -12.82 1 98.38 74 LEU B C 1
ATOM 1462 O O . LEU B 1 74 ? -7.812 -15.43 -12.047 1 98.38 74 LEU B O 1
ATOM 1466 N N . TYR B 1 75 ? -6.633 -15.664 -13.953 1 98.69 75 TYR B N 1
ATOM 1467 C CA . TYR B 1 75 ? -6.742 -14.25 -14.289 1 98.69 75 TYR B CA 1
ATOM 1468 C C . TYR B 1 75 ? -8.203 -13.836 -14.445 1 98.69 75 TYR B C 1
ATOM 1470 O O . TYR B 1 75 ? -8.602 -12.758 -14 1 98.69 75 TYR B O 1
ATOM 1478 N N . GLN B 1 76 ? -8.922 -14.648 -15.125 1 98.62 76 GLN B N 1
ATOM 1479 C CA . GLN B 1 76 ? -10.328 -14.328 -15.352 1 98.62 76 GLN B CA 1
ATOM 1480 C C . GLN B 1 76 ? -11.062 -14.133 -14.023 1 98.62 76 GLN B C 1
ATOM 1482 O O . GLN B 1 76 ? -11.891 -13.227 -13.898 1 98.62 76 GLN B O 1
ATOM 1487 N N . LYS B 1 77 ? -10.789 -14.953 -13.055 1 98.69 77 LYS B N 1
ATOM 1488 C CA . LYS B 1 77 ? -11.422 -14.828 -11.742 1 98.69 77 LYS B CA 1
ATOM 1489 C C . LYS B 1 77 ? -10.984 -13.547 -11.039 1 98.69 77 LYS B C 1
ATOM 1491 O O . LYS B 1 77 ? -11.805 -12.859 -10.422 1 98.69 77 LYS B O 1
ATOM 1496 N N . VAL B 1 78 ? -9.688 -13.219 -11.148 1 98.75 78 VAL B N 1
ATOM 1497 C CA . VAL B 1 78 ? -9.148 -12 -10.547 1 98.75 78 VAL B CA 1
ATOM 1498 C C . VAL B 1 78 ? -9.773 -10.781 -11.227 1 98.75 78 VAL B C 1
ATOM 1500 O O . VAL B 1 78 ? -10.164 -9.828 -10.555 1 98.75 78 VAL B O 1
ATOM 1503 N N . ALA B 1 79 ? -9.883 -10.828 -12.562 1 98.62 79 ALA B N 1
ATOM 1504 C CA . ALA B 1 79 ? -10.445 -9.727 -13.336 1 98.62 79 ALA B CA 1
ATOM 1505 C C . ALA B 1 79 ? -11.906 -9.484 -12.969 1 98.62 79 ALA B C 1
ATOM 1507 O O . ALA B 1 79 ? -12.367 -8.344 -12.938 1 98.62 79 ALA B O 1
ATOM 1508 N N . LEU B 1 80 ? -12.617 -10.562 -12.719 1 98.56 80 LEU B N 1
ATOM 1509 C CA . LEU B 1 80 ? -14.016 -10.445 -12.328 1 98.56 80 LEU B CA 1
ATOM 1510 C C . LEU B 1 80 ? -14.156 -9.727 -10.992 1 98.56 80 LEU B C 1
ATOM 1512 O O . LEU B 1 80 ? -15.086 -8.938 -10.805 1 98.56 80 LEU B O 1
ATOM 1516 N N . ILE B 1 81 ? -13.273 -10.016 -10.109 1 98.56 81 ILE B N 1
ATOM 1517 C CA . ILE B 1 81 ? -13.281 -9.352 -8.812 1 98.56 81 ILE B CA 1
ATOM 1518 C C . ILE B 1 81 ? -13.008 -7.863 -8.992 1 98.56 81 ILE B C 1
ATOM 1520 O O . ILE B 1 81 ? -13.68 -7.027 -8.375 1 98.56 81 ILE B O 1
ATOM 1524 N N . GLY B 1 82 ? -12.031 -7.5 -9.797 1 97.75 82 GLY B N 1
ATOM 1525 C CA . GLY B 1 82 ? -11.719 -6.102 -10.055 1 97.75 82 GLY B CA 1
ATOM 1526 C C . GLY B 1 82 ? -12.859 -5.348 -10.711 1 97.75 82 GLY B C 1
ATOM 1527 O O . GLY B 1 82 ? -13.102 -4.18 -10.398 1 97.75 82 GLY B O 1
ATOM 1528 N N . GLY B 1 83 ? -13.508 -6.109 -11.617 1 97 83 GLY B N 1
ATOM 1529 C CA . GLY B 1 83 ? -14.578 -5.48 -12.367 1 97 83 GLY B CA 1
ATOM 1530 C C . GLY B 1 83 ? -14.133 -4.262 -13.148 1 97 83 GLY B C 1
ATOM 1531 O O . GLY B 1 83 ? -13.047 -4.262 -13.742 1 97 83 GLY B O 1
ATOM 1532 N N . ASP B 1 84 ? -15.055 -3.207 -13.172 1 95.31 84 ASP B N 1
ATOM 1533 C CA . ASP B 1 84 ? -14.758 -1.978 -13.906 1 95.31 84 ASP B CA 1
ATOM 1534 C C . ASP B 1 84 ? -13.984 -0.994 -13.031 1 95.31 84 ASP B C 1
ATOM 1536 O O . ASP B 1 84 ? -13.484 0.023 -13.516 1 95.31 84 ASP B O 1
ATOM 1540 N N . ASP B 1 85 ? -13.773 -1.361 -11.852 1 95.62 85 ASP B N 1
ATOM 1541 C CA . ASP B 1 85 ? -13.25 -0.418 -10.867 1 95.62 85 ASP B CA 1
ATOM 1542 C C . ASP B 1 85 ? -11.719 -0.432 -10.844 1 95.62 85 ASP B C 1
ATOM 1544 O O . ASP B 1 85 ? -11.086 0.624 -10.828 1 95.62 85 ASP B O 1
ATOM 1548 N N . ILE B 1 86 ? -11.141 -1.641 -10.773 1 96.88 86 ILE B N 1
ATOM 1549 C CA . ILE B 1 86 ? -9.695 -1.792 -10.633 1 96.88 86 ILE B CA 1
ATOM 1550 C C . ILE B 1 86 ? -9.219 -2.957 -11.492 1 96.88 86 ILE B C 1
ATOM 1552 O O . ILE B 1 86 ? -9.734 -4.07 -11.391 1 96.88 86 ILE B O 1
ATOM 1556 N N . SER B 1 87 ? -8.32 -2.641 -12.359 1 98.12 87 SER B N 1
ATOM 1557 C CA . SER B 1 87 ? -7.664 -3.74 -13.062 1 98.12 87 SER B CA 1
ATOM 1558 C C . SER B 1 87 ? -6.488 -4.285 -12.258 1 98.12 87 SER B C 1
ATOM 1560 O O . SER B 1 87 ? -5.844 -3.543 -11.508 1 98.12 87 SER B O 1
ATOM 1562 N N . PHE B 1 88 ? -6.203 -5.559 -12.398 1 98.69 88 PHE B N 1
ATOM 1563 C CA . PHE B 1 88 ? -5.082 -6.227 -11.75 1 98.69 88 PHE B CA 1
ATOM 1564 C C . PHE B 1 88 ? -4.172 -6.887 -12.781 1 98.69 88 PHE B C 1
ATOM 1566 O O . PHE B 1 88 ? -4.633 -7.301 -13.844 1 98.69 88 PHE B O 1
ATOM 1573 N N . SER B 1 89 ? -2.953 -6.922 -12.422 1 98.75 89 SER B N 1
ATOM 1574 C CA . SER B 1 89 ? -1.983 -7.727 -13.156 1 98.75 89 SER B CA 1
ATOM 1575 C C . SER B 1 89 ? -1.487 -8.898 -12.32 1 98.75 89 SER B C 1
ATOM 1577 O O . SER B 1 89 ? -1.461 -8.828 -11.094 1 98.75 89 SER B O 1
ATOM 1579 N N . VAL B 1 90 ? -1.188 -10.023 -12.992 1 98.88 90 VAL B N 1
ATOM 1580 C CA . VAL B 1 90 ? -0.845 -11.258 -12.305 1 98.88 90 VAL B CA 1
ATOM 1581 C C . VAL B 1 90 ? 0.466 -11.812 -12.867 1 98.88 90 VAL B C 1
ATOM 1583 O O . VAL B 1 90 ? 0.652 -11.875 -14.078 1 98.88 90 VAL B O 1
ATOM 1586 N N . GLY B 1 91 ? 1.406 -12.125 -12 1 98.81 91 GLY B N 1
ATOM 1587 C CA . GLY B 1 91 ? 2.6 -12.883 -12.352 1 98.81 91 GLY B CA 1
ATOM 1588 C C . GLY B 1 91 ? 2.631 -14.266 -11.734 1 98.81 91 GLY B C 1
ATOM 1589 O O . GLY B 1 91 ? 2.34 -14.438 -10.547 1 98.81 91 GLY B O 1
ATOM 1590 N N . VAL B 1 92 ? 2.918 -15.242 -12.539 1 98.81 92 VAL B N 1
ATOM 1591 C CA . VAL B 1 92 ? 2.979 -16.625 -12.094 1 98.81 92 VAL B CA 1
ATOM 1592 C C . VAL B 1 92 ? 4.379 -17.188 -12.344 1 98.81 92 VAL B C 1
ATOM 1594 O O . VAL B 1 92 ? 5.004 -16.891 -13.367 1 98.81 92 VAL B O 1
ATOM 1597 N N . GLY B 1 93 ? 4.859 -17.969 -11.398 1 98.5 93 GLY B N 1
ATOM 1598 C CA . GLY B 1 93 ? 6.16 -18.609 -11.539 1 98.5 93 GLY B CA 1
ATOM 1599 C C . GLY B 1 93 ? 6.387 -19.719 -10.547 1 98.5 93 GLY B C 1
ATOM 1600 O O . GLY B 1 93 ? 5.531 -19.984 -9.695 1 98.5 93 GLY B O 1
ATOM 1601 N N . ASN B 1 94 ? 7.582 -20.328 -10.625 1 98.25 94 ASN B N 1
ATOM 1602 C CA . ASN B 1 94 ? 7.891 -21.469 -9.766 1 98.25 94 ASN B CA 1
ATOM 1603 C C . ASN B 1 94 ? 8.648 -21.031 -8.516 1 98.25 94 ASN B C 1
ATOM 1605 O O . ASN B 1 94 ? 9.109 -21.875 -7.742 1 98.25 94 ASN B O 1
ATOM 1609 N N . SER B 1 95 ? 8.828 -19.797 -8.352 1 98.12 95 SER B N 1
ATOM 1610 C CA . SER B 1 95 ? 9.391 -19.188 -7.16 1 98.12 95 SER B CA 1
ATOM 1611 C C . SER B 1 95 ? 8.789 -17.797 -6.918 1 98.12 95 SER B C 1
ATOM 1613 O O . SER B 1 95 ? 8.148 -17.234 -7.805 1 98.12 95 SER B O 1
ATOM 1615 N N . LEU B 1 96 ? 9 -17.312 -5.73 1 98.38 96 LEU B N 1
ATOM 1616 C CA . LEU B 1 96 ? 8.578 -15.953 -5.398 1 98.38 96 LEU B CA 1
ATOM 1617 C C . LEU B 1 96 ? 9.188 -14.945 -6.367 1 98.38 96 LEU B C 1
ATOM 1619 O O . LEU B 1 96 ? 8.492 -14.062 -6.871 1 98.38 96 LEU B O 1
ATOM 1623 N N . ARG B 1 97 ? 10.461 -15.133 -6.691 1 98.56 97 ARG B N 1
ATOM 1624 C CA . ARG B 1 97 ? 11.195 -14.258 -7.602 1 98.56 97 ARG B CA 1
ATOM 1625 C C . ARG B 1 97 ? 10.578 -14.289 -9 1 98.56 97 ARG B C 1
ATOM 1627 O O . ARG B 1 97 ? 10.312 -13.242 -9.586 1 98.56 97 ARG B O 1
ATOM 1634 N N . GLU B 1 98 ? 10.344 -15.477 -9.469 1 98.5 98 GLU B N 1
ATOM 1635 C CA . GLU B 1 98 ? 9.805 -15.617 -10.812 1 98.5 98 GLU B CA 1
ATOM 1636 C C . GLU B 1 98 ? 8.422 -14.984 -10.922 1 98.5 98 GLU B C 1
ATOM 1638 O O . GLU B 1 98 ? 8.109 -14.32 -11.914 1 98.5 98 GLU B O 1
ATOM 1643 N N . SER B 1 99 ? 7.57 -15.195 -9.938 1 98.69 99 SER B N 1
ATOM 1644 C CA . SER B 1 99 ? 6.227 -14.617 -9.977 1 98.69 99 SER B CA 1
ATOM 1645 C C . SER B 1 99 ? 6.277 -13.094 -9.984 1 98.69 99 SER B C 1
ATOM 1647 O O . SER B 1 99 ? 5.496 -12.445 -10.688 1 98.69 99 SER B O 1
ATOM 1649 N N . TYR B 1 100 ? 7.207 -12.555 -9.289 1 98.56 100 TYR B N 1
ATOM 1650 C CA . TYR B 1 100 ? 7.355 -11.109 -9.211 1 98.56 100 TYR B CA 1
ATOM 1651 C C . TYR B 1 100 ? 7.859 -10.531 -10.523 1 98.56 100 TYR B C 1
ATOM 1653 O O . TYR B 1 100 ? 7.363 -9.508 -10.992 1 98.56 100 TYR B O 1
ATOM 1661 N N . VAL B 1 101 ? 8.844 -11.109 -11.094 1 98.62 101 VAL B N 1
ATOM 1662 C CA . VAL B 1 101 ? 9.359 -10.656 -12.383 1 98.62 101 VAL B CA 1
ATOM 1663 C C . VAL B 1 101 ? 8.258 -10.719 -13.438 1 98.62 101 VAL B C 1
ATOM 1665 O O . VAL B 1 101 ? 8.102 -9.789 -14.234 1 98.62 101 VAL B O 1
ATOM 1668 N N . ALA B 1 102 ? 7.523 -11.789 -13.391 1 98.62 102 ALA B N 1
ATOM 1669 C CA . ALA B 1 102 ? 6.414 -11.93 -14.328 1 98.62 102 ALA B CA 1
ATOM 1670 C C . ALA B 1 102 ? 5.363 -10.844 -14.102 1 98.62 102 ALA B C 1
ATOM 1672 O O . ALA B 1 102 ? 4.781 -10.328 -15.062 1 98.62 102 ALA B O 1
ATOM 1673 N N . LEU B 1 103 ? 5.074 -10.523 -12.836 1 98.62 103 LEU B N 1
ATOM 1674 C CA . LEU B 1 103 ? 4.148 -9.438 -12.523 1 98.62 103 LEU B CA 1
ATOM 1675 C C . LEU B 1 103 ? 4.656 -8.109 -13.078 1 98.62 103 LEU B C 1
ATOM 1677 O O . LEU B 1 103 ? 3.896 -7.363 -13.695 1 98.62 103 LEU B O 1
ATOM 1681 N N . LEU B 1 104 ? 5.988 -7.844 -12.859 1 98 104 LEU B N 1
ATOM 1682 C CA . LEU B 1 104 ? 6.578 -6.617 -13.391 1 98 104 LEU B CA 1
ATOM 1683 C C . LEU B 1 104 ? 6.426 -6.555 -14.906 1 98 104 LEU B C 1
ATOM 1685 O O . LEU B 1 104 ? 6.109 -5.496 -15.461 1 98 104 LEU B O 1
ATOM 1689 N N . TYR B 1 105 ? 6.645 -7.664 -15.516 1 98.06 105 TYR B N 1
ATOM 1690 C CA . TYR B 1 105 ? 6.508 -7.742 -16.969 1 98.06 105 TYR B CA 1
ATOM 1691 C C . TYR B 1 105 ? 5.074 -7.465 -17.391 1 98.06 105 TYR B C 1
ATOM 1693 O O . TYR B 1 105 ? 4.836 -6.703 -18.344 1 98.06 105 TYR B O 1
ATOM 1701 N N . ALA B 1 106 ? 4.098 -8.078 -16.75 1 97.88 106 ALA B N 1
ATOM 1702 C CA . ALA B 1 106 ? 2.688 -7.859 -17.062 1 97.88 106 ALA B CA 1
ATOM 1703 C C . ALA B 1 106 ? 2.326 -6.379 -16.969 1 97.88 106 ALA B C 1
ATOM 1705 O O . ALA B 1 106 ? 1.678 -5.832 -17.859 1 97.88 106 ALA B O 1
ATOM 1706 N N . LYS B 1 107 ? 2.773 -5.734 -15.953 1 97.12 107 LYS B N 1
ATOM 1707 C CA . LYS B 1 107 ? 2.451 -4.328 -15.734 1 97.12 107 LYS B CA 1
ATOM 1708 C C . LYS B 1 107 ? 3.141 -3.439 -16.766 1 97.12 107 LYS B C 1
ATOM 1710 O O . LYS B 1 107 ? 2.582 -2.426 -17.188 1 97.12 107 LYS B O 1
ATOM 1715 N N . SER B 1 108 ? 4.309 -3.762 -17.125 1 96.44 108 SER B N 1
ATOM 1716 C CA . SER B 1 108 ? 5.09 -2.91 -18.016 1 96.44 108 SER B CA 1
ATOM 1717 C C . SER B 1 108 ? 4.668 -3.092 -19.469 1 96.44 108 SER B C 1
ATOM 1719 O O . SER B 1 108 ? 5.004 -2.271 -20.328 1 96.44 108 SER B O 1
ATOM 1721 N N . THR B 1 109 ? 3.969 -4.195 -19.812 1 95 109 THR B N 1
ATOM 1722 C CA . THR B 1 109 ? 3.643 -4.496 -21.203 1 95 109 THR B CA 1
ATOM 1723 C C . THR B 1 109 ? 2.146 -4.332 -21.453 1 95 109 THR B C 1
ATOM 1725 O O . THR B 1 109 ? 1.613 -4.875 -22.422 1 95 109 THR B O 1
ATOM 1728 N N . GLY B 1 110 ? 1.4 -3.602 -20.688 1 94.69 110 GLY B N 1
ATOM 1729 C CA . GLY B 1 110 ? 0.02 -3.299 -21.031 1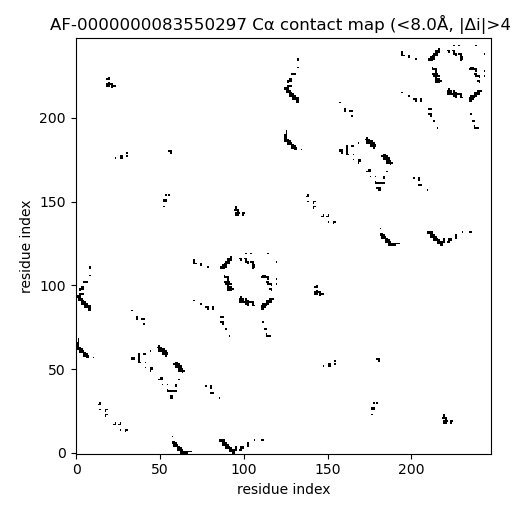 94.69 110 GLY B CA 1
ATOM 1730 C C . GLY B 1 110 ? -0.92 -3.389 -19.844 1 94.69 110 GLY B C 1
ATOM 1731 O O . GLY B 1 110 ? -2.072 -2.957 -19.922 1 94.69 110 GLY B O 1
ATOM 1732 N N . LYS B 1 111 ? -0.454 -3.963 -18.688 1 96.88 111 LYS B N 1
ATOM 1733 C CA . LYS B 1 111 ? -1.275 -4.109 -17.484 1 96.88 111 LYS B CA 1
ATOM 1734 C C . LYS B 1 111 ? -2.508 -4.961 -17.766 1 96.88 111 LYS B C 1
ATOM 1736 O O . LYS B 1 111 ? -2.619 -5.57 -18.828 1 96.88 111 LYS B O 1
ATOM 1741 N N . ALA B 1 112 ? -3.311 -5.145 -16.766 1 97.88 112 ALA B N 1
ATOM 1742 C CA . ALA B 1 112 ? -4.574 -5.871 -16.891 1 97.88 112 ALA B CA 1
ATOM 1743 C C . ALA B 1 112 ? -4.383 -7.18 -17.641 1 97.88 112 ALA B C 1
ATOM 1745 O O . ALA B 1 112 ? -5.098 -7.457 -18.609 1 97.88 112 ALA B O 1
ATOM 1746 N N . ARG B 1 113 ? -3.43 -7.949 -17.188 1 97.94 113 ARG B N 1
ATOM 1747 C CA . ARG B 1 113 ? -3.15 -9.242 -17.812 1 97.94 113 ARG B CA 1
ATOM 1748 C C . ARG B 1 113 ? -2.355 -10.141 -16.875 1 97.94 113 ARG B C 1
ATOM 1750 O O . ARG B 1 113 ? -1.845 -9.68 -15.844 1 97.94 113 ARG B O 1
ATOM 1757 N N . ALA B 1 114 ? -2.289 -11.398 -17.203 1 98.5 114 ALA B N 1
ATOM 1758 C CA . ALA B 1 114 ? -1.454 -12.375 -16.5 1 98.5 114 ALA B CA 1
ATOM 1759 C C . ALA B 1 114 ? -0.256 -12.781 -17.344 1 98.5 114 ALA B C 1
ATOM 1761 O O . ALA B 1 114 ? -0.353 -12.852 -18.578 1 98.5 114 ALA B O 1
ATOM 1762 N N . CYS B 1 115 ? 0.825 -12.992 -16.703 1 98.12 115 CYS B N 1
ATOM 1763 C CA . CYS B 1 115 ? 2.027 -13.469 -17.375 1 98.12 115 CYS B CA 1
ATOM 1764 C C . CYS B 1 115 ? 2.684 -14.594 -16.578 1 98.12 115 CYS B C 1
ATOM 1766 O O . CYS B 1 115 ? 2.805 -14.516 -15.359 1 98.12 115 CYS B O 1
ATOM 1768 N N . ASN B 1 116 ? 3.033 -15.625 -17.25 1 97.81 116 ASN B N 1
ATOM 1769 C CA . ASN B 1 116 ? 3.861 -16.688 -16.688 1 97.81 116 ASN B CA 1
ATOM 1770 C C . ASN B 1 116 ? 5.348 -16.422 -16.922 1 97.81 116 ASN B C 1
ATOM 1772 O O . ASN B 1 116 ? 5.754 -16.078 -18.031 1 97.81 116 ASN B O 1
ATOM 1776 N N . PHE B 1 117 ? 6.094 -16.578 -15.93 1 97.69 117 PHE B N 1
ATOM 1777 C CA . PHE B 1 117 ? 7.523 -16.297 -16.016 1 97.69 117 PHE B CA 1
ATOM 1778 C C . PHE B 1 117 ? 8.156 -17.062 -17.172 1 97.69 117 PHE B C 1
ATOM 1780 O O . PHE B 1 117 ? 9 -16.531 -17.891 1 97.69 117 PHE B O 1
ATOM 1787 N N . SER B 1 118 ? 7.75 -18.297 -17.359 1 95.69 118 SER B N 1
ATOM 1788 C CA . SER B 1 118 ? 8.32 -19.156 -18.391 1 95.69 118 SER B CA 1
ATOM 1789 C C . SER B 1 118 ? 8.031 -18.625 -19.797 1 95.69 118 SER B C 1
ATOM 1791 O O . SER B 1 118 ? 8.688 -19.016 -20.766 1 95.69 118 SER B O 1
ATOM 1793 N N . SER B 1 119 ? 7.035 -17.781 -19.891 1 93.62 119 SER B N 1
ATOM 1794 C CA . SER B 1 119 ? 6.648 -17.281 -21.188 1 93.62 119 SER B CA 1
ATOM 1795 C C . SER B 1 119 ? 7.387 -15.984 -21.531 1 93.62 119 SER B C 1
ATOM 1797 O O . SER B 1 119 ? 7.258 -15.453 -22.641 1 93.62 119 SER B O 1
ATOM 1799 N N . ILE B 1 120 ? 8.086 -15.445 -20.547 1 91.19 120 ILE B N 1
ATOM 1800 C CA . ILE B 1 120 ? 8.773 -14.172 -20.766 1 91.19 120 ILE B CA 1
ATOM 1801 C C . ILE B 1 120 ? 9.922 -14.367 -21.75 1 91.19 120 ILE B C 1
ATOM 1803 O O . ILE B 1 120 ? 10.742 -15.266 -21.594 1 91.19 120 ILE B O 1
ATOM 1807 N N . GLY B 1 121 ? 10.086 -13.539 -22.547 1 77.38 121 GLY B N 1
ATOM 1808 C CA . GLY B 1 121 ? 11.117 -13.586 -23.578 1 77.38 121 GLY B CA 1
ATOM 1809 C C . GLY B 1 121 ? 10.719 -14.398 -24.781 1 77.38 121 GLY B C 1
ATOM 1810 O O . GLY B 1 121 ? 11.438 -14.43 -25.781 1 77.38 121 GLY B O 1
ATOM 1811 N N . LYS B 1 122 ? 9.797 -15.305 -24.547 1 65.06 122 LYS B N 1
ATOM 1812 C CA . LYS B 1 122 ? 9.359 -16.016 -25.75 1 65.06 122 LYS B CA 1
ATOM 1813 C C . LYS B 1 122 ? 8.727 -15.047 -26.75 1 65.06 122 LYS B C 1
ATOM 1815 O O . LYS B 1 122 ? 8.773 -15.273 -27.953 1 65.06 122 LYS B O 1
ATOM 1820 N N . ASP B 1 123 ? 8.141 -14.055 -26.219 1 44.84 123 ASP B N 1
ATOM 1821 C CA . ASP B 1 123 ? 7.551 -13.141 -27.188 1 44.84 123 ASP B CA 1
ATOM 1822 C C . ASP B 1 123 ? 8.578 -12.133 -27.688 1 44.84 123 ASP B C 1
ATOM 1824 O O . ASP B 1 123 ? 8.242 -11.219 -28.453 1 44.84 123 ASP B O 1
ATOM 1828 N N . VAL B 1 124 ? 9.82 -12.273 -27.078 1 41.19 124 VAL B N 1
ATOM 1829 C CA . VAL B 1 124 ? 10.766 -11.43 -27.812 1 41.19 124 VAL B CA 1
ATOM 1830 C C . VAL B 1 124 ? 11.398 -12.219 -28.953 1 41.19 124 VAL B C 1
ATOM 1832 O O . VAL B 1 124 ? 11.594 -13.43 -28.844 1 41.19 124 VAL B O 1
#

Radius of gyration: 19.12 Å; Cα contacts (8 Å, |Δi|>4): 488; chains: 2; bounding box: 31×58×48 Å

Nearest PDB structures (foldseek):
  4usu-assembly1_A  TM=6.498E-01  e=3.746E-03  Homo sapiens
  3uvj-assembly2_D  TM=6.831E-01  e=8.848E-03  Homo sapiens
  8hbe-assembly1_B  TM=6.834E-01  e=2.090E-02  Homo sapiens
  6jt0-assembly1_B  TM=7.105E-01  e=4.621E-02  Homo sapiens
  7d9t-assembly1_B  TM=6.467E-01  e=1.091E-01  Homo sapiens

Foldseek 3Di:
DKKKKKFWACLVVQLVVCVVVVNPVSNVVSQVLQLVLQVVLVVVCVVVPWDWDDGDDGMTMTDHPDDDDDQVVSLVVSQVSCDPPIAMEMAMEPDPVLRVVQSVVCRVPPGRYYGYSVCPPVVD/DKKKKKFWACLVVQLVVCVVVVNPVSNVVSQVLQLVLQVVLVVVCVVVPWDWDDGDDGMTMTDHPDDDDDQVVSLVVSQVSCDPPIAMEMAMEPDPVLRVVQSVVCRVPPGNYYGYSVCPPVVD